Protein AF-A0A927XB91-F1 (afdb_monomer_lite)

Structure (mmCIF, N/CA/C/O backbone):
data_AF-A0A927XB91-F1
#
_entry.id   AF-A0A927XB91-F1
#
loop_
_atom_site.group_PDB
_atom_site.id
_atom_site.type_symbol
_atom_site.label_atom_id
_atom_site.label_alt_id
_atom_site.label_comp_id
_atom_site.label_asym_id
_atom_site.label_entity_id
_atom_site.label_seq_id
_atom_site.pdbx_PDB_ins_code
_atom_site.Cartn_x
_atom_site.Cartn_y
_atom_site.Cartn_z
_atom_site.occupancy
_atom_site.B_iso_or_equiv
_atom_site.auth_seq_id
_atom_site.auth_comp_id
_atom_site.auth_asym_id
_atom_site.auth_atom_id
_atom_site.pdbx_PDB_model_num
ATOM 1 N N . MET A 1 1 ? 68.570 11.025 -14.717 1.00 69.75 1 MET A N 1
ATOM 2 C CA . MET A 1 1 ? 69.466 10.702 -13.589 1.00 69.75 1 MET A CA 1
ATOM 3 C C . MET A 1 1 ? 68.787 9.621 -12.764 1.00 69.75 1 MET A C 1
ATOM 5 O O . MET A 1 1 ? 67.566 9.649 -12.659 1.00 69.75 1 MET A O 1
ATOM 9 N N . TYR A 1 2 ? 69.544 8.632 -12.300 1.00 76.00 2 TYR A N 1
ATOM 10 C CA . TYR A 1 2 ? 69.069 7.473 -11.544 1.00 76.00 2 TYR A CA 1
ATOM 11 C C . TYR A 1 2 ? 69.324 7.710 -10.062 1.00 76.00 2 TYR A C 1
ATOM 13 O O . TYR A 1 2 ? 70.432 8.108 -9.715 1.00 76.00 2 TYR A O 1
ATOM 21 N N . LYS A 1 3 ? 68.327 7.476 -9.206 1.00 81.38 3 LYS A N 1
ATOM 22 C CA . LYS A 1 3 ? 68.504 7.529 -7.751 1.00 81.38 3 LYS A CA 1
ATOM 23 C C . LYS A 1 3 ? 68.986 6.172 -7.264 1.00 81.38 3 LYS A C 1
ATOM 25 O O . LYS A 1 3 ? 68.441 5.146 -7.662 1.00 81.38 3 LYS A O 1
ATOM 30 N N . ILE A 1 4 ? 70.004 6.170 -6.424 1.00 81.88 4 ILE A N 1
ATOM 31 C CA . ILE A 1 4 ? 70.635 4.969 -5.889 1.00 81.88 4 ILE A CA 1
ATOM 32 C C . ILE A 1 4 ? 70.708 5.099 -4.377 1.00 81.88 4 ILE A C 1
ATOM 34 O O . ILE A 1 4 ? 70.992 6.180 -3.865 1.00 81.88 4 ILE A O 1
ATOM 38 N N . ILE A 1 5 ? 70.450 3.995 -3.683 1.00 84.56 5 ILE A N 1
ATOM 39 C CA . ILE A 1 5 ? 70.713 3.827 -2.257 1.00 84.56 5 ILE A CA 1
ATOM 40 C C . ILE A 1 5 ? 71.819 2.786 -2.114 1.00 84.56 5 ILE A C 1
ATOM 42 O O . ILE A 1 5 ? 71.773 1.729 -2.745 1.00 84.56 5 ILE A O 1
ATOM 46 N N . MET A 1 6 ? 72.827 3.092 -1.310 1.00 85.94 6 MET A N 1
ATOM 47 C CA . MET A 1 6 ? 73.982 2.228 -1.081 1.00 85.94 6 MET A CA 1
ATOM 48 C C . MET A 1 6 ? 74.400 2.294 0.378 1.00 85.94 6 MET A C 1
ATOM 50 O O . MET A 1 6 ? 74.218 3.329 1.016 1.00 85.94 6 MET A O 1
ATOM 54 N N . ASN A 1 7 ? 75.003 1.228 0.903 1.00 87.44 7 ASN A N 1
ATOM 55 C CA . ASN A 1 7 ? 75.610 1.294 2.226 1.00 87.44 7 ASN A CA 1
ATOM 56 C C . ASN A 1 7 ? 76.709 2.375 2.253 1.00 87.44 7 ASN A C 1
ATOM 58 O O . ASN A 1 7 ? 77.501 2.511 1.316 1.00 87.44 7 ASN A O 1
ATOM 62 N N . LYS A 1 8 ? 76.760 3.145 3.339 1.00 84.81 8 LYS A N 1
ATOM 63 C CA . LYS A 1 8 ? 77.685 4.263 3.534 1.00 84.81 8 LYS A CA 1
ATOM 64 C C . LYS A 1 8 ? 79.148 3.851 3.404 1.00 84.81 8 LYS A C 1
ATOM 66 O O . LYS A 1 8 ? 79.916 4.562 2.756 1.00 84.81 8 LYS A O 1
ATOM 71 N N . ALA A 1 9 ? 79.526 2.702 3.960 1.00 82.81 9 ALA A N 1
ATOM 72 C CA . ALA A 1 9 ? 80.896 2.203 3.889 1.00 82.81 9 ALA A CA 1
ATOM 73 C C . ALA A 1 9 ? 81.325 1.900 2.446 1.00 82.81 9 ALA A C 1
ATOM 75 O O . ALA A 1 9 ? 82.469 2.157 2.071 1.00 82.81 9 ALA A O 1
ATOM 76 N N . ASP A 1 10 ? 80.411 1.391 1.623 1.00 84.12 10 ASP A N 1
ATOM 77 C CA . ASP A 1 10 ? 80.703 1.050 0.232 1.00 84.12 10 ASP A CA 1
ATOM 78 C C . ASP A 1 10 ? 80.652 2.274 -0.682 1.00 84.12 10 ASP A C 1
ATOM 80 O O . ASP A 1 10 ? 81.516 2.422 -1.547 1.00 84.12 10 ASP A O 1
ATOM 84 N N . PHE A 1 11 ? 79.747 3.220 -0.416 1.00 84.69 11 PHE A N 1
ATOM 85 C CA . PHE A 1 11 ? 79.692 4.500 -1.121 1.00 84.69 11 PHE A CA 1
ATOM 86 C C . PHE A 1 11 ? 81.018 5.264 -1.019 1.00 84.69 11 PHE A C 1
ATOM 88 O O . PHE A 1 11 ? 81.574 5.690 -2.034 1.00 84.69 11 PHE A O 1
ATOM 95 N N . PHE A 1 12 ? 81.588 5.386 0.183 1.00 84.00 12 PHE A N 1
ATOM 96 C CA . PHE A 1 12 ? 82.847 6.113 0.371 1.00 84.00 12 PHE A CA 1
ATOM 97 C C . PHE A 1 12 ? 84.062 5.423 -0.266 1.00 84.00 12 PHE A C 1
ATOM 99 O O . PHE A 1 12 ? 85.023 6.108 -0.612 1.00 84.00 12 PHE A O 1
ATOM 106 N N . LYS A 1 13 ? 84.032 4.113 -0.532 1.00 83.19 13 LYS A N 1
ATOM 107 C CA . LYS A 1 13 ? 85.118 3.446 -1.280 1.00 83.19 13 LYS A CA 1
ATOM 108 C C . LYS A 1 13 ? 85.136 3.834 -2.758 1.00 83.19 13 LYS A C 1
ATOM 110 O O . LYS A 1 13 ? 86.190 3.797 -3.391 1.00 83.19 13 LYS A O 1
ATOM 115 N N . ILE A 1 14 ? 83.985 4.212 -3.313 1.00 82.94 14 ILE A N 1
ATOM 116 C CA . ILE A 1 14 ? 83.825 4.428 -4.755 1.00 82.94 14 ILE A CA 1
ATOM 117 C C . ILE A 1 14 ? 83.454 5.857 -5.147 1.00 82.94 14 ILE A C 1
ATOM 119 O O . ILE A 1 14 ? 83.513 6.161 -6.335 1.00 82.94 14 ILE A O 1
ATOM 123 N N . HIS A 1 15 ? 83.109 6.734 -4.199 1.00 79.56 15 HIS A N 1
ATOM 124 C CA . HIS A 1 15 ? 82.609 8.089 -4.475 1.00 79.56 15 HIS A CA 1
ATOM 125 C C . HIS A 1 15 ? 83.517 8.913 -5.405 1.00 79.56 15 HIS A C 1
ATOM 127 O O . HIS A 1 15 ? 83.021 9.634 -6.260 1.00 79.56 15 HIS A O 1
ATOM 133 N N . ASN A 1 16 ? 84.840 8.736 -5.326 1.00 79.25 16 ASN A N 1
ATOM 134 C CA . ASN A 1 16 ? 85.806 9.422 -6.195 1.00 79.25 16 ASN A CA 1
ATOM 135 C C . ASN A 1 16 ? 85.851 8.890 -7.639 1.00 79.25 16 ASN A C 1
ATOM 137 O O . ASN A 1 16 ? 86.500 9.483 -8.496 1.00 79.25 16 ASN A O 1
ATOM 141 N N . ARG A 1 17 ? 85.203 7.753 -7.918 1.00 79.25 17 ARG A N 1
ATOM 142 C CA . ARG A 1 17 ? 85.192 7.083 -9.230 1.00 79.25 17 ARG A CA 1
ATOM 143 C C . ARG A 1 17 ? 83.877 7.263 -9.988 1.00 79.25 17 ARG A C 1
ATOM 145 O O . ARG A 1 17 ? 83.785 6.842 -11.139 1.00 79.25 17 ARG A O 1
ATOM 152 N N . ILE A 1 18 ? 82.862 7.857 -9.362 1.00 82.31 18 ILE A N 1
ATOM 153 C CA . ILE A 1 18 ? 81.536 8.051 -9.953 1.00 82.31 18 ILE A CA 1
ATOM 154 C C . ILE A 1 18 ? 81.067 9.495 -9.763 1.00 82.31 18 ILE A C 1
ATOM 156 O O . ILE A 1 18 ? 81.206 10.074 -8.695 1.00 82.31 18 ILE A O 1
ATOM 160 N N . ALA A 1 19 ? 80.484 10.088 -10.806 1.00 80.19 19 ALA A N 1
ATOM 161 C CA . ALA A 1 19 ? 79.911 11.427 -10.712 1.00 80.19 19 ALA A CA 1
ATOM 162 C C . ALA A 1 19 ? 78.522 11.364 -10.053 1.00 80.19 19 ALA A C 1
ATOM 164 O O . ALA A 1 19 ? 77.575 10.830 -10.640 1.00 80.19 19 ALA A O 1
ATOM 165 N N . THR A 1 20 ? 78.401 11.922 -8.847 1.00 82.69 20 THR A N 1
ATOM 166 C CA . THR A 1 20 ? 77.181 11.879 -8.021 1.00 82.69 20 THR A CA 1
ATOM 167 C C . THR A 1 20 ? 76.601 13.273 -7.775 1.00 82.69 20 THR A C 1
ATOM 169 O O . THR A 1 20 ? 77.345 14.239 -7.618 1.00 82.69 20 THR A O 1
ATOM 172 N N . LYS A 1 21 ? 75.272 13.387 -7.702 1.00 78.62 21 LYS A N 1
ATOM 173 C CA . LYS A 1 21 ? 74.525 14.612 -7.356 1.00 78.62 21 LYS A CA 1
ATOM 174 C C . LYS A 1 21 ? 73.497 14.324 -6.258 1.00 78.62 21 LYS A C 1
ATOM 176 O O . LYS A 1 21 ? 73.102 13.176 -6.098 1.00 78.62 21 LYS A O 1
ATOM 181 N N . ASN A 1 22 ? 73.045 15.358 -5.542 1.00 76.81 22 ASN A N 1
ATOM 182 C CA . ASN A 1 22 ? 71.986 15.278 -4.520 1.00 76.81 22 ASN A CA 1
ATOM 183 C C . ASN A 1 22 ? 72.212 14.142 -3.500 1.00 76.81 22 ASN A C 1
ATOM 185 O O . ASN A 1 22 ? 71.419 13.204 -3.434 1.00 76.81 22 ASN A O 1
ATOM 189 N N . ILE A 1 23 ? 73.335 14.197 -2.773 1.00 82.62 23 ILE A N 1
ATOM 190 C CA . ILE A 1 23 ? 73.727 13.164 -1.803 1.00 82.62 23 ILE A CA 1
ATOM 191 C C . ILE A 1 23 ? 73.065 13.438 -0.448 1.00 82.62 23 ILE A C 1
ATOM 193 O O . ILE A 1 23 ? 73.253 14.506 0.128 1.00 82.62 23 ILE A O 1
ATOM 197 N N . GLU A 1 24 ? 72.365 12.444 0.086 1.00 81.75 24 GLU A N 1
ATOM 198 C CA . GLU A 1 24 ? 71.754 12.443 1.415 1.00 81.75 24 GLU A CA 1
ATOM 199 C C . GLU A 1 24 ? 72.255 11.225 2.206 1.00 81.75 24 GLU A C 1
ATOM 201 O O . GLU A 1 24 ? 72.117 10.085 1.76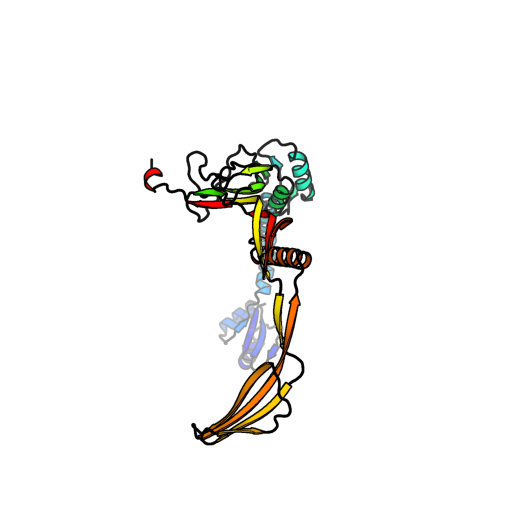1 1.00 81.75 24 GLU A O 1
ATOM 206 N N . ILE A 1 25 ? 72.846 11.447 3.385 1.00 83.38 25 ILE A N 1
ATOM 207 C CA . ILE A 1 25 ? 73.378 10.379 4.248 1.00 83.38 25 ILE A CA 1
ATOM 208 C C . ILE A 1 25 ? 72.401 10.155 5.403 1.00 83.38 25 ILE A C 1
ATOM 210 O O . ILE A 1 25 ? 72.186 11.056 6.212 1.00 83.38 25 ILE A O 1
ATOM 214 N N . ILE A 1 26 ? 71.832 8.953 5.504 1.00 79.00 26 ILE A N 1
ATOM 215 C CA . ILE A 1 26 ? 70.875 8.583 6.551 1.00 79.00 26 ILE A CA 1
ATOM 216 C C . ILE A 1 26 ? 71.398 7.335 7.263 1.00 79.00 26 ILE A C 1
ATOM 218 O O . ILE A 1 26 ? 71.323 6.227 6.738 1.00 79.00 26 ILE A O 1
ATOM 222 N N . LYS A 1 27 ? 71.903 7.516 8.489 1.00 81.69 27 LYS A N 1
ATOM 223 C CA . LYS A 1 27 ? 72.501 6.451 9.315 1.00 81.69 27 LYS A CA 1
ATOM 224 C C . LYS A 1 27 ? 73.599 5.684 8.550 1.00 81.69 27 LY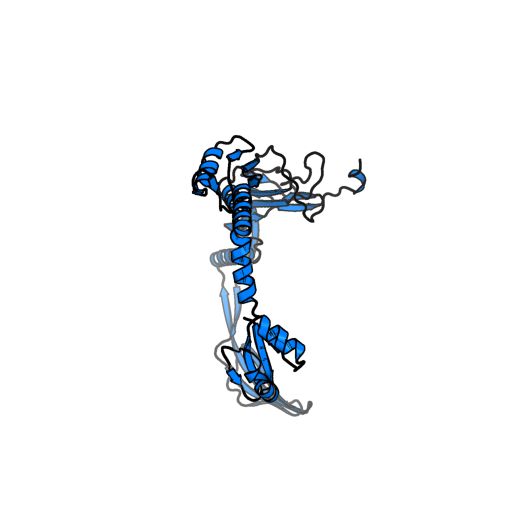S A C 1
ATOM 226 O O . LYS A 1 27 ? 74.656 6.261 8.288 1.00 81.69 27 LYS A O 1
ATOM 231 N N . GLU A 1 28 ? 73.335 4.426 8.194 1.00 80.81 28 GLU A N 1
ATOM 232 C CA . GLU A 1 28 ? 74.257 3.499 7.518 1.00 80.81 28 GLU A CA 1
ATOM 233 C C . GLU A 1 28 ? 74.058 3.433 5.991 1.00 80.81 28 GLU A C 1
ATOM 235 O O . GLU A 1 28 ? 74.756 2.690 5.303 1.00 80.81 28 GLU A O 1
ATOM 240 N N . GLU A 1 29 ? 73.148 4.232 5.427 1.00 85.19 29 GLU A N 1
ATOM 241 C CA . GLU A 1 29 ? 72.867 4.272 3.988 1.00 85.19 29 GLU A CA 1
ATOM 242 C C . GLU A 1 29 ? 73.060 5.676 3.399 1.00 85.19 29 GLU A C 1
ATOM 244 O O . GLU A 1 29 ? 72.880 6.698 4.066 1.00 85.19 29 GLU A O 1
ATOM 249 N N . VAL A 1 30 ? 73.421 5.732 2.119 1.00 85.44 30 VAL A N 1
ATOM 250 C CA . VAL A 1 30 ? 73.612 6.960 1.344 1.00 85.44 30 VAL A CA 1
ATOM 251 C C . VAL A 1 30 ? 72.728 6.913 0.111 1.00 85.44 30 VAL A C 1
ATOM 253 O O . VAL A 1 30 ? 72.807 5.971 -0.681 1.00 85.44 30 VAL A O 1
ATOM 256 N N . LYS A 1 31 ? 71.894 7.941 -0.057 1.00 85.00 31 LYS A N 1
ATOM 257 C CA . LYS A 1 31 ? 71.039 8.136 -1.228 1.00 85.00 31 LYS A CA 1
ATOM 258 C C . LYS A 1 31 ? 71.651 9.200 -2.123 1.00 85.00 31 LYS A C 1
ATOM 260 O O . LYS A 1 31 ? 72.004 10.269 -1.642 1.00 85.00 31 LYS A O 1
ATOM 265 N N . PHE A 1 32 ? 71.786 8.930 -3.412 1.00 83.31 32 PHE A N 1
ATOM 266 C CA . PHE A 1 32 ? 72.394 9.875 -4.348 1.00 83.31 32 PHE A CA 1
ATOM 267 C C . PHE A 1 32 ? 71.924 9.633 -5.780 1.00 83.31 32 PHE A C 1
ATOM 269 O O . PHE A 1 32 ? 71.425 8.563 -6.127 1.00 83.31 32 PHE A O 1
ATOM 276 N N . GLU A 1 33 ? 72.071 10.643 -6.629 1.00 83.44 33 GLU A N 1
ATOM 277 C CA . GLU A 1 33 ? 71.726 10.586 -8.045 1.00 83.44 33 GLU A CA 1
ATOM 278 C C . GLU A 1 33 ? 72.965 10.431 -8.927 1.00 83.44 33 GLU A C 1
ATOM 280 O O . GLU A 1 33 ? 73.944 11.158 -8.775 1.00 83.44 33 GLU A O 1
ATOM 285 N N . VAL A 1 34 ? 72.900 9.531 -9.909 1.00 80.25 34 VAL A N 1
ATOM 286 C CA . VAL A 1 34 ? 73.950 9.338 -10.921 1.00 80.25 34 VAL A CA 1
ATOM 287 C C . VAL A 1 34 ? 73.410 9.470 -12.342 1.00 80.25 34 VAL A C 1
ATOM 289 O O . VAL A 1 34 ? 72.219 9.290 -12.617 1.00 80.25 34 VAL A O 1
ATOM 292 N N . ASN A 1 35 ? 74.289 9.795 -13.287 1.00 78.56 35 ASN A N 1
ATOM 293 C CA . ASN A 1 35 ? 73.970 9.722 -14.711 1.00 78.56 35 ASN A CA 1
ATOM 294 C C . ASN A 1 35 ? 74.089 8.272 -15.234 1.00 78.56 35 ASN A C 1
ATOM 296 O O . ASN A 1 35 ? 74.444 7.350 -14.502 1.00 78.56 35 ASN A O 1
ATOM 300 N N . HIS A 1 36 ? 73.737 8.060 -16.503 1.00 77.19 36 HIS A N 1
ATOM 301 C CA . HIS A 1 36 ? 73.732 6.727 -17.110 1.00 77.19 36 HIS A CA 1
ATOM 302 C C . HIS A 1 36 ? 75.137 6.098 -17.183 1.00 77.19 36 HIS A C 1
ATOM 304 O O . HIS A 1 36 ? 75.289 4.908 -16.912 1.00 77.19 36 HIS A O 1
ATOM 310 N N . ASP A 1 37 ? 76.169 6.894 -17.472 1.00 79.12 37 ASP A N 1
ATOM 311 C CA . ASP A 1 37 ? 77.544 6.394 -17.601 1.00 79.12 37 ASP A CA 1
ATOM 312 C C . ASP A 1 37 ? 78.149 6.009 -16.247 1.00 79.12 37 ASP A C 1
ATOM 314 O O . ASP A 1 37 ? 78.739 4.937 -16.115 1.00 79.12 37 ASP A O 1
ATOM 318 N N . ALA A 1 38 ? 77.923 6.815 -15.203 1.00 78.94 38 ALA A N 1
ATOM 319 C CA . ALA A 1 38 ? 78.349 6.489 -13.844 1.00 78.94 38 ALA A CA 1
ATOM 320 C C . ALA A 1 38 ? 77.609 5.262 -13.282 1.00 78.94 38 ALA A C 1
ATOM 322 O O . ALA A 1 38 ? 78.215 4.478 -12.554 1.00 78.94 38 ALA A O 1
ATOM 323 N N . LEU A 1 39 ? 76.344 5.034 -13.664 1.00 78.88 39 LEU A N 1
ATOM 324 C CA . LEU A 1 39 ? 75.622 3.798 -13.334 1.00 78.88 39 LEU A CA 1
ATOM 325 C C . LEU A 1 39 ? 76.261 2.566 -14.004 1.00 78.88 39 LEU A C 1
ATOM 327 O O . LEU A 1 39 ? 76.368 1.514 -13.373 1.00 78.88 39 LEU A O 1
ATOM 331 N N . ARG A 1 40 ? 76.725 2.685 -15.257 1.00 78.00 40 ARG A N 1
ATOM 332 C CA . ARG A 1 40 ? 77.440 1.596 -15.947 1.00 78.00 40 ARG A CA 1
ATOM 333 C C . ARG A 1 40 ? 78.756 1.267 -15.246 1.00 78.00 40 ARG A C 1
ATOM 335 O O . ARG A 1 40 ? 79.039 0.097 -15.003 1.00 78.00 40 ARG A O 1
ATOM 342 N N . THR A 1 41 ? 79.521 2.290 -14.870 1.00 80.44 41 THR A N 1
ATOM 343 C CA . THR A 1 41 ? 80.749 2.129 -14.080 1.00 80.44 41 THR A CA 1
ATOM 344 C C . THR A 1 41 ? 80.456 1.459 -12.741 1.00 80.44 41 THR A C 1
ATOM 346 O O . THR A 1 41 ? 81.125 0.495 -12.386 1.00 80.44 41 THR A O 1
ATOM 349 N N . LEU A 1 42 ? 79.407 1.888 -12.036 1.00 81.31 42 LEU A N 1
ATOM 350 C CA . LEU A 1 42 ? 79.008 1.290 -10.765 1.00 81.31 42 LEU A CA 1
ATOM 351 C C . LEU A 1 42 ? 78.640 -0.198 -10.902 1.00 81.31 42 LEU A C 1
ATOM 353 O O . LEU A 1 42 ? 79.072 -1.015 -10.091 1.00 81.31 42 LEU A O 1
ATOM 357 N N . LYS A 1 43 ? 77.899 -0.563 -11.957 1.00 80.00 43 LYS A N 1
ATOM 358 C CA . LYS A 1 43 ? 77.536 -1.957 -12.255 1.00 80.00 43 LYS A CA 1
ATOM 359 C C . LYS A 1 43 ? 78.762 -2.832 -12.543 1.00 80.00 43 LYS A C 1
ATOM 361 O O . LYS A 1 43 ? 78.780 -3.984 -12.129 1.00 80.00 43 LYS A O 1
ATOM 366 N N . ASN A 1 44 ? 79.781 -2.282 -13.204 1.00 82.25 44 ASN A N 1
ATOM 367 C CA . ASN A 1 44 ? 81.018 -3.005 -13.517 1.00 82.25 44 ASN A CA 1
ATOM 368 C C . ASN A 1 44 ? 81.909 -3.236 -12.288 1.00 82.25 44 ASN A C 1
ATOM 370 O O . ASN A 1 44 ? 82.641 -4.217 -12.252 1.00 82.25 44 ASN A O 1
ATOM 374 N N . ILE A 1 45 ? 81.870 -2.336 -11.300 1.00 81.25 45 ILE A N 1
ATOM 375 C CA . ILE A 1 45 ? 82.685 -2.455 -10.081 1.00 81.25 45 ILE A CA 1
ATOM 376 C C . ILE A 1 45 ? 82.081 -3.490 -9.106 1.00 81.25 45 ILE A C 1
ATOM 378 O O . ILE A 1 45 ? 82.808 -4.072 -8.309 1.00 81.25 45 ILE A O 1
ATOM 382 N N . GLY A 1 46 ? 80.775 -3.770 -9.196 1.00 77.19 46 GLY A N 1
ATOM 383 C CA . GLY A 1 46 ? 80.153 -4.920 -8.526 1.00 77.19 46 GLY A CA 1
ATOM 384 C C . GLY A 1 46 ? 79.780 -4.722 -7.051 1.00 77.19 46 GLY A C 1
ATOM 385 O O . GLY A 1 46 ? 79.517 -5.702 -6.362 1.00 77.19 46 GLY A O 1
ATOM 386 N N . TYR A 1 47 ? 79.728 -3.481 -6.554 1.00 81.31 47 TYR A N 1
ATOM 387 C CA . TYR A 1 47 ? 79.229 -3.202 -5.199 1.00 81.31 47 TYR A CA 1
ATOM 388 C C . TYR A 1 47 ? 77.701 -3.348 -5.113 1.00 81.31 47 TYR A C 1
ATOM 390 O O . TYR A 1 47 ? 77.007 -3.004 -6.075 1.00 81.31 47 TYR A O 1
ATOM 398 N N . PRO A 1 48 ? 77.153 -3.806 -3.972 1.00 80.75 48 PRO A N 1
ATOM 399 C CA . PRO A 1 48 ? 75.713 -3.918 -3.787 1.00 80.75 48 PRO A CA 1
ATOM 400 C C . PRO A 1 48 ? 75.077 -2.526 -3.690 1.00 80.75 48 PRO A C 1
ATOM 402 O O . PRO A 1 48 ? 75.455 -1.703 -2.858 1.00 80.75 48 PRO A O 1
ATOM 405 N N . TYR A 1 49 ? 74.090 -2.258 -4.542 1.00 82.94 49 TYR A N 1
ATOM 406 C CA . TYR A 1 49 ? 73.298 -1.033 -4.495 1.00 82.94 49 TYR A CA 1
ATOM 407 C C . TYR A 1 49 ? 71.841 -1.306 -4.857 1.00 82.94 49 TYR A C 1
ATOM 409 O O . TYR A 1 49 ? 71.535 -2.229 -5.614 1.00 82.94 49 TYR A O 1
ATOM 417 N N . VAL A 1 50 ? 70.942 -0.466 -4.348 1.00 80.19 50 VAL A N 1
ATOM 418 C CA . VAL A 1 50 ? 69.513 -0.496 -4.665 1.00 80.19 50 VAL A CA 1
ATOM 419 C C . VAL A 1 50 ? 69.196 0.676 -5.582 1.00 80.19 50 VAL A C 1
ATOM 421 O O . VAL A 1 50 ? 69.385 1.840 -5.224 1.00 80.19 50 VAL A O 1
ATOM 424 N N . LEU A 1 51 ? 68.718 0.377 -6.788 1.00 76.81 51 LEU A N 1
ATOM 425 C CA . LEU A 1 51 ? 68.282 1.399 -7.731 1.00 76.81 51 LEU A CA 1
ATOM 426 C C . LEU A 1 51 ? 66.843 1.804 -7.407 1.00 76.81 51 LEU A C 1
ATOM 428 O O . LEU A 1 51 ? 65.919 0.999 -7.494 1.00 76.81 51 LEU A O 1
ATOM 432 N N . VAL A 1 52 ? 66.651 3.073 -7.061 1.00 70.50 52 VAL A N 1
ATOM 433 C CA . VAL A 1 52 ? 65.333 3.671 -6.844 1.00 70.50 52 VAL A CA 1
ATOM 434 C C . VAL A 1 52 ? 64.890 4.275 -8.170 1.00 70.50 52 VAL A C 1
ATOM 436 O O . VAL A 1 52 ? 65.256 5.396 -8.536 1.00 70.50 52 VAL A O 1
ATOM 439 N N . ASP A 1 53 ? 64.158 3.484 -8.948 1.00 61.31 53 ASP A N 1
ATOM 440 C CA . ASP A 1 53 ? 63.779 3.849 -10.308 1.00 61.31 53 ASP A CA 1
ATOM 441 C C . ASP A 1 53 ? 62.780 5.022 -10.271 1.00 61.31 53 ASP A C 1
ATOM 443 O O . ASP A 1 53 ? 61.700 4.939 -9.685 1.00 61.31 53 ASP A O 1
ATOM 447 N N . SER A 1 54 ? 63.140 6.168 -10.857 1.00 59.47 54 SER A N 1
ATOM 448 C CA . SER A 1 54 ? 62.301 7.371 -10.789 1.00 59.47 54 SER A CA 1
ATOM 449 C C . SER A 1 54 ? 61.308 7.406 -11.955 1.00 59.47 54 SER A C 1
ATOM 451 O O . SER A 1 54 ? 61.504 8.072 -12.973 1.00 59.47 54 SER A O 1
ATOM 453 N N . PHE A 1 55 ? 60.190 6.698 -11.787 1.00 57.38 55 PHE A N 1
ATOM 454 C CA . PHE A 1 55 ? 59.050 6.649 -12.720 1.00 57.38 55 PHE A CA 1
ATOM 455 C C . PHE A 1 55 ? 58.632 8.035 -13.270 1.00 57.38 55 PHE A C 1
ATOM 457 O O . PHE A 1 55 ? 58.266 8.181 -14.439 1.00 57.38 55 PHE A O 1
ATOM 464 N N . LYS A 1 56 ? 58.777 9.096 -12.461 1.00 57.22 56 LYS A N 1
ATOM 465 C CA . LYS A 1 56 ? 58.494 10.499 -12.831 1.00 57.22 56 LYS A CA 1
ATOM 466 C C . LYS A 1 56 ? 59.358 11.049 -13.982 1.00 57.22 56 LYS A C 1
ATOM 468 O O . LYS A 1 56 ? 58.909 11.937 -14.702 1.00 57.22 56 LYS A O 1
ATOM 473 N N . ILE A 1 57 ? 60.586 10.561 -14.173 1.00 61.22 57 ILE A N 1
ATOM 474 C CA . ILE A 1 57 ? 61.475 11.030 -15.255 1.00 61.22 57 ILE A CA 1
ATOM 475 C C . ILE A 1 57 ? 61.163 10.291 -16.561 1.00 61.22 57 ILE A C 1
ATOM 477 O O . ILE A 1 57 ? 61.057 10.922 -17.615 1.00 61.22 57 ILE A O 1
ATOM 481 N N . LYS A 1 58 ? 60.952 8.969 -16.486 1.00 62.69 58 LYS A N 1
ATOM 482 C CA . LYS A 1 58 ? 60.565 8.135 -17.637 1.00 62.69 58 LYS A CA 1
ATOM 483 C C . LYS A 1 58 ? 59.217 8.580 -18.223 1.00 62.69 58 LYS A C 1
ATOM 485 O O . LYS A 1 58 ? 59.113 8.737 -19.435 1.00 62.69 58 LYS A O 1
ATOM 490 N N . SER A 1 59 ? 58.230 8.892 -17.378 1.00 61.94 59 SER A N 1
ATOM 491 C CA . SER A 1 59 ? 56.914 9.399 -17.808 1.00 61.94 59 SER A CA 1
ATOM 492 C C . SER A 1 59 ? 56.980 10.761 -18.511 1.00 61.94 59 SER A C 1
ATOM 494 O O . SER A 1 59 ? 56.357 10.924 -19.555 1.00 61.94 59 SER A O 1
ATOM 496 N N . LYS A 1 60 ? 57.779 11.727 -18.030 1.00 66.75 60 LYS A N 1
ATOM 497 C CA . LYS A 1 60 ? 57.945 13.031 -18.711 1.00 66.75 60 LYS A CA 1
ATOM 498 C C . LYS A 1 60 ? 58.575 12.910 -20.103 1.00 66.75 60 LYS A C 1
ATOM 500 O O . LYS A 1 60 ? 58.168 13.623 -21.019 1.00 66.75 60 LYS A O 1
ATOM 505 N N . LEU A 1 61 ?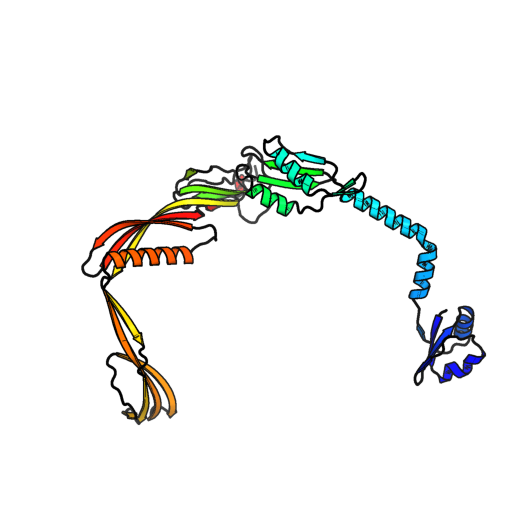 59.561 12.026 -20.271 1.00 65.44 61 LEU A N 1
ATOM 506 C CA . LEU A 1 61 ? 60.188 11.767 -21.574 1.00 65.44 61 LEU A CA 1
ATOM 507 C C . LEU A 1 61 ? 59.240 11.023 -22.521 1.00 65.44 61 LEU A C 1
ATOM 509 O O . LEU A 1 61 ? 59.162 11.364 -23.699 1.00 65.44 61 LEU A O 1
ATOM 513 N N . PHE A 1 62 ? 58.482 10.061 -21.995 1.00 72.12 62 PHE A N 1
ATOM 514 C CA . PHE A 1 62 ? 57.445 9.347 -22.736 1.00 72.12 62 PHE A CA 1
ATOM 515 C C . PHE A 1 62 ? 56.350 10.305 -23.233 1.00 72.12 62 PHE A C 1
ATOM 517 O O . PHE A 1 62 ? 56.067 10.340 -24.427 1.00 72.12 62 PHE A O 1
ATOM 524 N N . LEU A 1 63 ? 55.814 11.162 -22.356 1.00 73.31 63 LEU A N 1
ATOM 525 C CA . LEU A 1 63 ? 54.803 12.168 -22.703 1.00 73.31 63 LEU A CA 1
ATOM 526 C C . LEU A 1 63 ? 55.293 13.126 -23.796 1.00 73.31 63 LEU A C 1
ATOM 528 O O . LEU A 1 63 ? 54.567 13.366 -24.752 1.00 73.31 63 LEU A O 1
ATOM 532 N N . LYS A 1 64 ? 56.536 13.625 -23.719 1.00 78.12 64 LYS A N 1
ATOM 533 C CA . LYS A 1 64 ? 57.108 14.490 -24.769 1.00 78.12 64 LYS A CA 1
ATOM 534 C C . LYS A 1 64 ? 57.328 13.776 -26.101 1.00 78.12 64 LYS A C 1
ATOM 536 O O . LYS A 1 64 ? 57.240 14.419 -27.139 1.00 78.12 64 LYS A O 1
ATOM 541 N N . LYS A 1 65 ? 57.635 12.477 -26.090 1.00 82.75 65 LYS A N 1
ATOM 542 C CA . LYS A 1 65 ? 57.850 11.698 -27.317 1.00 82.75 65 LYS A CA 1
ATOM 543 C C . LYS A 1 65 ? 56.533 11.357 -28.018 1.00 82.75 65 LYS A C 1
ATOM 545 O O . LYS A 1 65 ? 56.482 11.366 -29.242 1.00 82.75 65 LYS A O 1
ATOM 550 N N . TYR A 1 66 ? 55.480 11.079 -27.253 1.00 85.06 66 TYR A N 1
ATOM 551 C CA . TYR A 1 66 ? 54.204 10.588 -27.776 1.00 85.06 66 TYR A CA 1
ATOM 552 C C . TYR A 1 66 ? 53.059 11.608 -27.675 1.00 85.06 66 TYR A C 1
ATOM 554 O O . TYR A 1 66 ? 51.907 11.229 -27.851 1.00 85.06 66 TYR A O 1
ATOM 562 N N . TYR A 1 67 ? 53.332 12.896 -27.424 1.00 84.00 67 TYR A N 1
ATOM 563 C CA . TYR A 1 67 ? 52.277 13.903 -27.229 1.00 84.00 67 TYR A CA 1
ATOM 564 C C . TYR A 1 67 ? 51.325 14.024 -28.431 1.00 84.00 67 TYR A C 1
ATOM 566 O O . TYR A 1 67 ? 50.122 14.117 -28.224 1.00 84.00 67 TYR A O 1
ATOM 574 N N . MET A 1 68 ? 51.825 13.946 -29.673 1.00 86.75 68 MET A N 1
ATOM 575 C CA . MET A 1 68 ? 50.960 13.933 -30.864 1.00 86.75 68 MET A CA 1
ATOM 576 C C . MET A 1 68 ? 50.055 12.699 -30.911 1.00 86.75 68 MET A C 1
ATOM 578 O O . MET A 1 68 ? 48.885 12.808 -31.260 1.00 86.75 68 MET A O 1
ATOM 582 N N . VAL A 1 69 ? 50.575 11.533 -30.518 1.00 89.75 69 VAL A N 1
ATOM 583 C CA . VAL A 1 69 ? 49.795 10.289 -30.451 1.00 89.75 69 VAL A CA 1
ATOM 584 C C . VAL A 1 69 ? 48.728 10.392 -29.358 1.00 89.75 69 VAL A C 1
ATOM 586 O O . VAL A 1 69 ? 47.583 10.018 -29.582 1.00 89.75 69 VAL A O 1
ATOM 589 N N . LEU A 1 70 ? 49.069 10.961 -28.199 1.00 87.44 70 LEU A N 1
ATOM 590 C CA . LEU A 1 70 ? 48.125 11.200 -27.104 1.00 87.44 70 LEU A CA 1
ATOM 591 C C . LEU A 1 70 ? 47.028 12.196 -27.490 1.00 87.44 70 LEU A C 1
ATOM 593 O O . LEU A 1 70 ? 45.866 11.948 -27.189 1.00 87.44 70 LEU A O 1
ATOM 597 N N . ILE A 1 71 ? 47.369 13.279 -28.192 1.00 90.31 71 ILE A N 1
ATOM 598 C CA . ILE A 1 71 ? 46.385 14.218 -28.751 1.00 90.31 71 ILE A CA 1
ATOM 599 C C . ILE A 1 71 ? 45.476 13.502 -29.751 1.00 90.31 71 ILE A C 1
ATOM 601 O O . ILE A 1 71 ? 44.267 13.699 -29.709 1.00 90.31 71 ILE A O 1
ATOM 605 N N . GLY A 1 72 ? 46.032 12.632 -30.598 1.00 93.31 72 GLY A N 1
ATOM 606 C CA . GLY A 1 72 ? 45.253 11.794 -31.510 1.00 93.31 72 GLY A CA 1
ATOM 607 C C . GLY A 1 72 ? 44.259 10.893 -30.775 1.00 93.31 72 GLY A C 1
ATOM 608 O O . GLY A 1 72 ? 43.096 10.835 -31.160 1.00 93.31 72 GLY A O 1
ATOM 609 N N . PHE A 1 73 ? 44.677 10.256 -29.677 1.00 92.50 73 PHE A N 1
ATOM 610 C CA . PHE A 1 73 ? 43.776 9.470 -28.832 1.00 92.50 73 PHE A CA 1
ATOM 611 C C . PHE A 1 73 ? 42.692 10.329 -28.183 1.00 92.50 73 PHE A C 1
ATOM 613 O O . PHE A 1 73 ? 41.525 9.963 -28.245 1.00 92.50 73 PHE A O 1
ATOM 620 N N . VAL A 1 74 ? 43.044 11.478 -27.603 1.00 91.69 74 VAL A N 1
ATOM 621 C CA . VAL A 1 74 ? 42.060 12.399 -27.010 1.00 91.69 74 VAL A CA 1
ATOM 622 C C . VAL A 1 74 ? 41.054 12.861 -28.063 1.00 91.69 74 VAL A C 1
ATOM 624 O O . VAL A 1 74 ? 39.858 12.835 -27.809 1.00 91.69 74 VAL A O 1
ATOM 627 N N . PHE A 1 75 ? 41.511 13.218 -29.262 1.00 92.00 75 PHE A N 1
ATOM 628 C CA . PHE A 1 75 ? 40.639 13.607 -30.366 1.00 92.00 75 PHE A CA 1
ATOM 629 C C . PHE A 1 75 ? 39.717 12.463 -30.807 1.00 92.00 75 PHE A C 1
ATOM 631 O O . PHE A 1 75 ? 38.520 12.676 -30.982 1.00 92.00 75 PHE A O 1
ATOM 638 N N . LEU A 1 76 ? 40.246 11.243 -30.920 1.00 93.88 76 LEU A N 1
ATOM 639 C CA . LEU A 1 76 ? 39.464 10.051 -31.242 1.00 93.88 76 LEU A CA 1
ATOM 640 C C . LEU A 1 76 ? 38.384 9.782 -30.185 1.00 93.88 76 LEU A C 1
ATOM 642 O O . LEU A 1 76 ? 37.225 9.578 -30.537 1.00 93.88 76 LEU A O 1
ATOM 646 N N . PHE A 1 77 ? 38.736 9.826 -28.898 1.00 89.00 77 PHE A N 1
ATOM 647 C CA . PHE A 1 77 ? 37.772 9.641 -27.812 1.00 89.00 77 PHE A CA 1
ATOM 648 C C . PHE A 1 77 ? 36.728 10.756 -27.777 1.00 89.00 77 PHE A C 1
ATOM 650 O O . PHE A 1 77 ? 35.554 10.463 -27.574 1.00 89.00 77 PHE A O 1
ATOM 657 N N . SER A 1 78 ? 37.111 12.004 -28.047 1.00 85.75 78 SER A N 1
ATOM 658 C CA . SER A 1 78 ? 36.164 13.115 -28.178 1.00 85.75 78 SER A CA 1
ATOM 659 C C . SER A 1 78 ? 35.200 12.912 -29.346 1.00 85.75 78 SER A C 1
ATOM 661 O O . SER A 1 78 ? 34.009 13.164 -29.193 1.00 85.75 78 SER A O 1
ATOM 663 N N . LEU A 1 79 ? 35.667 12.411 -30.494 1.00 87.38 79 LEU A N 1
ATOM 664 C CA . LEU A 1 79 ? 34.792 12.078 -31.622 1.00 87.38 79 LEU A CA 1
ATOM 665 C C . LEU A 1 79 ? 33.811 10.960 -31.268 1.00 87.38 79 LEU A C 1
ATOM 667 O O . LEU A 1 79 ? 32.629 11.078 -31.573 1.00 87.38 79 LEU A O 1
ATOM 671 N N . ILE A 1 80 ? 34.282 9.906 -30.598 1.00 87.00 80 ILE A N 1
ATOM 672 C CA . ILE A 1 80 ? 33.430 8.808 -30.123 1.00 87.00 80 ILE A CA 1
ATOM 673 C C . ILE A 1 80 ? 32.411 9.329 -29.105 1.00 87.00 80 ILE A C 1
ATOM 675 O O . ILE A 1 80 ? 31.243 8.959 -29.167 1.00 87.00 80 ILE A O 1
ATOM 679 N N . TYR A 1 81 ? 32.824 10.207 -28.193 1.00 83.62 81 TYR A N 1
ATOM 680 C CA . TYR A 1 81 ? 31.944 10.814 -27.199 1.00 83.62 81 TYR A CA 1
ATOM 681 C C . TYR A 1 81 ? 30.852 11.658 -27.864 1.00 83.62 81 TYR A C 1
ATOM 683 O O . TYR A 1 81 ? 29.668 11.424 -27.641 1.00 83.62 81 TYR A O 1
ATOM 691 N N . ILE A 1 82 ? 31.228 12.573 -28.762 1.00 83.12 82 ILE A N 1
ATOM 692 C CA . ILE A 1 82 ? 30.269 13.389 -29.518 1.00 83.12 82 ILE A CA 1
ATOM 693 C C . ILE A 1 82 ? 29.332 12.491 -30.331 1.00 83.12 82 ILE A C 1
ATOM 695 O O . ILE A 1 82 ? 28.138 12.756 -30.399 1.00 83.12 82 ILE A O 1
ATOM 699 N N . ASN A 1 83 ? 29.842 11.410 -30.922 1.00 80.56 83 ASN A N 1
ATOM 700 C CA . ASN A 1 83 ? 29.019 10.495 -31.703 1.00 80.56 83 ASN A CA 1
ATOM 701 C C . ASN A 1 83 ? 28.056 9.659 -30.850 1.00 80.56 83 ASN A C 1
ATOM 703 O O . ASN A 1 83 ? 27.050 9.240 -31.393 1.00 80.56 83 ASN A O 1
ATOM 707 N N . ASN A 1 84 ? 28.329 9.416 -29.566 1.00 79.25 84 ASN A N 1
ATOM 708 C CA . ASN A 1 84 ? 27.440 8.634 -28.698 1.00 79.25 84 ASN A CA 1
ATOM 709 C C . ASN A 1 84 ? 26.395 9.480 -27.959 1.00 79.25 84 ASN A C 1
ATOM 711 O O . ASN A 1 84 ? 25.310 8.988 -27.673 1.00 79.25 84 ASN A O 1
ATOM 715 N N . TYR A 1 85 ? 26.730 10.724 -27.607 1.00 78.06 85 TYR A N 1
ATOM 716 C CA . TYR A 1 85 ? 25.884 11.567 -26.748 1.00 78.06 85 TYR A CA 1
ATOM 717 C C . TYR A 1 85 ? 25.132 12.668 -27.500 1.00 78.06 85 TYR A C 1
ATOM 719 O O . TYR A 1 85 ? 24.336 13.396 -26.905 1.00 78.06 85 TYR A O 1
ATOM 727 N N . ARG A 1 86 ? 25.380 12.821 -28.803 1.00 84.69 86 ARG A N 1
ATOM 728 C CA . ARG A 1 86 ? 24.655 13.784 -29.630 1.00 84.69 86 ARG A CA 1
ATOM 729 C C . ARG A 1 86 ? 23.198 13.360 -29.774 1.00 84.69 86 ARG A C 1
ATOM 731 O O . ARG A 1 86 ? 22.901 12.210 -30.069 1.00 84.69 86 ARG A O 1
ATOM 738 N N . VAL A 1 87 ? 22.297 14.328 -29.698 1.00 85.88 87 VAL A N 1
ATOM 739 C CA . VAL A 1 87 ? 20.899 14.180 -30.095 1.00 85.88 87 VAL A CA 1
ATOM 740 C C . VAL A 1 87 ? 20.729 14.774 -31.489 1.00 85.88 87 VAL A C 1
ATOM 742 O O . VAL A 1 87 ? 21.168 15.886 -31.772 1.00 85.88 87 VAL A O 1
ATOM 745 N N . SER A 1 88 ? 20.143 14.000 -32.396 1.00 82.38 88 SER A N 1
ATOM 746 C CA . SER A 1 88 ? 19.917 14.399 -33.784 1.00 82.38 88 SER A CA 1
ATOM 747 C C . SER A 1 88 ? 18.457 14.709 -34.080 1.00 82.38 88 SER A C 1
ATOM 749 O O . SER A 1 88 ? 18.205 15.544 -34.944 1.00 82.38 88 SER A O 1
ATOM 751 N N . LYS A 1 89 ? 17.515 13.981 -33.472 1.00 87.31 89 LYS A N 1
ATOM 752 C CA . LYS A 1 89 ? 16.078 14.123 -33.729 1.00 87.31 89 LYS A CA 1
ATOM 753 C C . LYS A 1 89 ? 15.255 13.456 -32.622 1.00 87.31 89 LYS A C 1
ATOM 755 O O . LYS A 1 89 ? 15.696 12.443 -32.075 1.00 87.31 89 LYS A O 1
ATOM 760 N N . ILE A 1 90 ? 14.065 13.994 -32.368 1.00 90.06 90 ILE A N 1
ATOM 761 C CA . ILE A 1 90 ? 13.003 13.373 -31.571 1.00 90.06 90 ILE A CA 1
ATOM 762 C C . ILE A 1 90 ? 12.018 12.690 -32.534 1.00 90.06 90 ILE A C 1
ATOM 764 O O . ILE A 1 90 ? 11.642 13.259 -33.563 1.00 90.06 90 ILE A O 1
ATOM 768 N N . ILE A 1 91 ? 11.680 11.432 -32.267 1.00 89.81 91 ILE A N 1
ATOM 769 C CA . ILE A 1 91 ? 10.800 10.605 -33.093 1.00 89.81 91 ILE A CA 1
ATOM 770 C C . ILE A 1 91 ? 9.666 10.101 -32.214 1.00 89.81 91 ILE A C 1
ATOM 772 O O . ILE A 1 91 ? 9.919 9.462 -31.199 1.00 89.81 91 ILE A O 1
ATOM 776 N N . PHE A 1 92 ? 8.440 10.356 -32.649 1.00 90.69 92 PHE A N 1
ATOM 777 C CA . PHE A 1 92 ? 7.237 9.809 -32.040 1.00 90.69 92 PHE A CA 1
ATOM 778 C C . PHE A 1 92 ? 6.792 8.569 -32.819 1.00 90.69 92 PHE A C 1
ATOM 780 O O . PHE A 1 92 ? 6.898 8.544 -34.050 1.00 90.69 92 PHE A O 1
ATOM 787 N N . ASN A 1 93 ? 6.315 7.547 -32.112 1.00 85.62 93 ASN A N 1
ATOM 788 C CA . ASN A 1 93 ? 5.735 6.349 -32.727 1.00 85.62 93 ASN A CA 1
ATOM 789 C C . ASN A 1 93 ? 4.348 6.619 -33.345 1.00 85.62 93 ASN A C 1
ATOM 791 O O . ASN A 1 93 ? 4.001 6.006 -34.352 1.00 85.62 93 ASN A O 1
ATOM 795 N N . THR A 1 94 ? 3.578 7.547 -32.770 1.00 79.38 94 THR A N 1
ATOM 796 C CA . THR A 1 94 ? 2.220 7.902 -33.198 1.00 79.38 94 THR A CA 1
ATOM 797 C C . T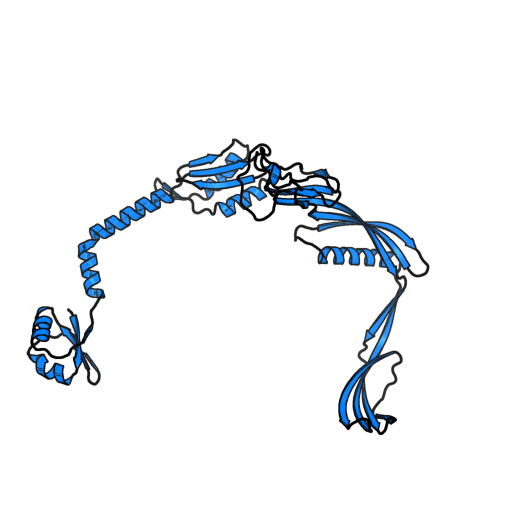HR A 1 94 ? 1.964 9.408 -33.068 1.00 79.38 94 THR A C 1
ATOM 799 O O . THR A 1 94 ? 2.649 10.108 -32.317 1.00 79.38 94 THR A O 1
ATOM 802 N N . ASP A 1 95 ? 1.008 9.929 -33.839 1.00 84.06 95 ASP A N 1
ATOM 803 C CA . ASP A 1 95 ? 0.664 11.354 -33.838 1.00 84.06 95 ASP A CA 1
ATOM 804 C C . ASP A 1 95 ? -0.463 11.632 -32.839 1.00 84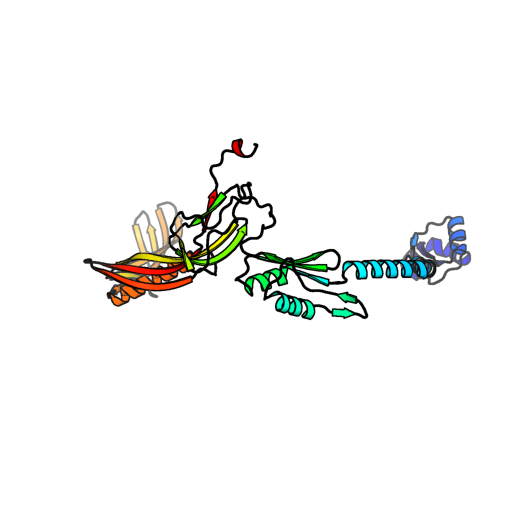.06 95 ASP A C 1
ATOM 806 O O . ASP A 1 95 ? -1.581 11.139 -32.998 1.00 84.06 95 ASP A O 1
ATOM 810 N N . THR A 1 96 ? -0.166 12.399 -31.787 1.00 82.75 96 THR A N 1
ATOM 811 C CA . THR A 1 96 ? -1.126 12.722 -30.724 1.00 82.75 96 THR A CA 1
ATOM 812 C C . THR A 1 96 ? -1.121 14.217 -30.401 1.00 82.75 96 THR A C 1
ATOM 814 O O . THR A 1 96 ? -0.101 14.887 -30.592 1.00 82.75 96 THR A O 1
ATOM 817 N N . PRO A 1 97 ? -2.220 14.763 -29.843 1.00 82.88 97 PRO A N 1
ATOM 818 C CA . PRO A 1 97 ? -2.282 16.168 -29.436 1.00 82.88 97 PRO A CA 1
ATOM 819 C C . PRO A 1 97 ? -1.217 16.585 -28.409 1.00 82.88 97 PRO A C 1
ATOM 821 O O . PRO A 1 97 ? -0.901 17.768 -28.323 1.00 82.88 97 PRO A O 1
ATOM 824 N N . ILE A 1 98 ? -0.657 15.636 -27.646 1.00 87.12 98 ILE A N 1
ATOM 825 C CA . ILE A 1 98 ? 0.347 15.901 -26.601 1.00 87.12 98 ILE A CA 1
ATOM 826 C C . ILE A 1 98 ? 1.788 15.913 -27.134 1.00 87.12 98 ILE A C 1
ATOM 828 O O . ILE A 1 98 ? 2.704 16.299 -26.409 1.00 87.12 98 ILE A O 1
ATOM 832 N N . ASN A 1 99 ? 2.009 15.535 -28.400 1.00 88.81 99 ASN A N 1
ATOM 833 C CA . ASN A 1 99 ? 3.349 15.431 -28.987 1.00 88.81 99 ASN A CA 1
ATOM 834 C C . ASN A 1 99 ? 4.123 16.751 -28.906 1.00 88.81 99 ASN A C 1
ATOM 836 O O . ASN A 1 99 ? 5.284 16.749 -28.505 1.00 88.81 99 ASN A O 1
ATOM 840 N N . ALA A 1 100 ? 3.474 17.874 -29.232 1.00 88.38 100 ALA A N 1
ATOM 841 C CA . ALA A 1 100 ? 4.108 19.191 -29.211 1.00 88.38 100 ALA A CA 1
ATOM 842 C C . ALA A 1 100 ? 4.568 19.592 -27.798 1.00 88.38 100 ALA A C 1
ATOM 844 O O . ALA A 1 100 ? 5.678 20.081 -27.620 1.00 88.38 100 ALA A O 1
ATOM 845 N N . GLU A 1 101 ? 3.748 19.320 -26.781 1.00 88.12 101 GLU A N 1
ATOM 846 C CA . GLU A 1 101 ? 4.072 19.656 -25.391 1.00 88.12 101 GLU A CA 1
ATOM 847 C C . GLU A 1 101 ? 5.213 18.780 -24.844 1.00 88.12 101 GLU A C 1
ATOM 849 O O . GLU A 1 101 ? 6.112 19.267 -24.152 1.00 88.12 101 GLU A O 1
ATOM 854 N N . ILE A 1 102 ? 5.224 17.488 -25.193 1.00 89.75 102 ILE A N 1
ATOM 855 C CA . ILE A 1 102 ? 6.327 16.580 -24.849 1.00 89.75 102 ILE A CA 1
ATOM 856 C C . ILE A 1 102 ? 7.614 16.993 -25.568 1.00 89.75 102 ILE A C 1
ATOM 858 O O . ILE A 1 102 ? 8.683 17.001 -24.953 1.00 89.75 102 ILE A O 1
ATOM 862 N N . GLU A 1 103 ? 7.526 17.354 -26.848 1.00 91.12 103 GLU A N 1
ATOM 863 C CA . GLU A 1 103 ? 8.665 17.816 -27.637 1.00 91.12 103 GLU A CA 1
ATOM 864 C C . GLU A 1 103 ? 9.279 19.087 -27.040 1.00 91.12 103 GLU A C 1
ATOM 866 O O . GLU A 1 103 ? 10.493 19.133 -26.836 1.00 91.12 103 GLU A O 1
ATOM 871 N N . ASP A 1 104 ? 8.464 20.076 -26.670 1.00 89.31 104 ASP A N 1
ATOM 872 C CA . ASP A 1 104 ? 8.924 21.307 -26.018 1.00 89.31 104 ASP A CA 1
ATOM 873 C C . ASP A 1 104 ? 9.612 21.023 -24.678 1.00 89.31 104 ASP A C 1
ATOM 875 O O . ASP A 1 104 ? 10.680 21.575 -24.383 1.00 89.31 104 ASP A O 1
ATOM 879 N N . ARG A 1 105 ? 9.054 20.108 -23.876 1.00 88.00 105 ARG A N 1
ATOM 880 C CA . ARG A 1 105 ? 9.664 19.694 -22.606 1.00 88.00 105 ARG A CA 1
ATOM 881 C C . ARG A 1 105 ? 11.018 19.029 -22.824 1.00 88.00 105 ARG A C 1
ATOM 883 O O . ARG A 1 105 ? 11.976 19.378 -22.133 1.00 88.00 105 ARG A O 1
ATOM 890 N N . ILE A 1 106 ? 11.130 18.124 -23.793 1.00 88.44 106 ILE A N 1
ATOM 891 C CA . ILE A 1 106 ? 12.409 17.488 -24.131 1.00 88.44 106 ILE A CA 1
ATOM 892 C C . ILE A 1 106 ? 13.396 18.543 -24.645 1.00 88.44 106 ILE A C 1
ATOM 894 O O . ILE A 1 106 ? 14.528 18.592 -24.168 1.00 88.44 106 ILE A O 1
ATOM 898 N N . ASN A 1 107 ? 12.977 19.437 -25.540 1.00 88.56 107 ASN A N 1
ATOM 899 C CA . ASN A 1 107 ? 13.828 20.498 -26.079 1.00 88.56 107 ASN A CA 1
ATOM 900 C C . ASN A 1 107 ? 14.343 21.452 -24.993 1.00 88.56 107 ASN A C 1
ATOM 902 O O . ASN A 1 107 ? 15.493 21.878 -25.062 1.00 88.56 107 ASN A O 1
ATOM 906 N N . SER A 1 108 ? 13.557 21.724 -23.948 1.00 86.19 108 SER A N 1
ATOM 907 C CA . SER A 1 108 ? 14.001 22.547 -22.812 1.00 86.19 108 SER A CA 1
ATOM 908 C C . SER A 1 108 ? 15.179 21.941 -22.029 1.00 86.19 108 SER A C 1
ATOM 910 O O . SER A 1 108 ? 15.961 22.670 -21.415 1.00 86.19 108 SER A O 1
ATOM 912 N N . SER A 1 109 ? 15.334 20.614 -22.078 1.00 84.06 109 SER A N 1
ATOM 913 C CA . SER A 1 109 ? 16.431 19.881 -21.430 1.00 84.06 109 SER A CA 1
ATOM 914 C C . SER A 1 109 ? 17.687 19.751 -22.306 1.00 84.06 109 SER A C 1
ATOM 916 O O . SER A 1 109 ? 18.769 19.420 -21.807 1.00 84.06 109 SER A O 1
ATOM 918 N N . ILE A 1 110 ? 17.570 20.035 -23.608 1.00 86.56 110 ILE A N 1
ATOM 919 C CA . ILE A 1 110 ? 18.664 19.929 -24.575 1.00 86.56 110 ILE A CA 1
ATOM 920 C C . ILE A 1 110 ? 19.565 21.164 -24.484 1.00 86.56 110 ILE A C 1
ATOM 922 O O . ILE A 1 110 ? 19.114 22.306 -24.438 1.00 86.56 110 ILE A O 1
ATOM 926 N N . LYS A 1 111 ? 20.878 20.928 -24.477 1.00 84.19 111 LYS A N 1
ATOM 927 C CA . LYS A 1 111 ? 21.903 21.973 -24.505 1.00 84.19 111 LYS A CA 1
ATOM 928 C C . LYS A 1 111 ? 22.667 21.921 -25.816 1.00 84.19 111 LYS A C 1
ATOM 930 O O . LYS A 1 111 ? 23.277 20.903 -26.150 1.00 84.19 111 LYS A O 1
ATOM 935 N N . ASP A 1 112 ? 22.695 23.050 -26.509 1.00 81.94 112 ASP A N 1
ATOM 936 C CA . ASP A 1 112 ? 23.457 23.202 -27.741 1.00 81.94 112 ASP A CA 1
ATOM 937 C C . ASP A 1 112 ? 24.897 23.638 -27.457 1.00 81.94 112 ASP A C 1
ATOM 939 O O . ASP A 1 112 ? 25.164 24.588 -26.718 1.00 81.94 112 ASP A O 1
ATOM 943 N N . LEU A 1 113 ? 25.846 22.941 -28.080 1.00 77.94 113 LEU A N 1
ATOM 944 C CA . LEU A 1 113 ? 27.259 23.293 -28.106 1.00 77.94 113 LEU A CA 1
ATOM 945 C C . LEU A 1 113 ? 27.727 23.329 -29.567 1.00 77.94 113 LEU A C 1
ATOM 947 O O . LEU A 1 113 ? 27.922 22.294 -30.210 1.00 77.94 113 LEU A O 1
ATOM 951 N N . PHE A 1 114 ? 27.931 24.540 -30.092 1.00 79.62 114 PHE A N 1
ATOM 952 C CA . PHE A 1 114 ? 28.178 24.797 -31.518 1.00 79.62 114 PHE A CA 1
ATOM 953 C C . PHE A 1 114 ? 27.074 24.204 -32.418 1.00 79.62 114 PHE A C 1
ATOM 955 O O . PHE A 1 114 ? 25.942 24.663 -32.357 1.00 79.62 114 PHE A O 1
ATOM 962 N N . TRP A 1 115 ? 27.394 23.213 -33.259 1.00 77.00 115 TRP A N 1
ATOM 963 C CA . TRP A 1 115 ? 26.456 22.554 -34.186 1.00 77.00 115 TRP A CA 1
ATOM 964 C C . TRP A 1 115 ? 25.923 21.213 -33.653 1.00 77.00 115 TRP A C 1
ATOM 966 O O . TRP A 1 115 ? 25.338 20.432 -34.409 1.00 77.00 115 TRP A O 1
ATOM 976 N N . PHE A 1 116 ? 26.186 20.900 -32.381 1.00 78.19 116 PHE A N 1
ATOM 977 C CA . PHE A 1 116 ? 25.808 19.641 -31.750 1.00 78.19 116 PHE A CA 1
ATOM 978 C C . PHE A 1 116 ? 24.889 19.888 -30.554 1.00 78.19 116 PHE A C 1
ATOM 980 O O . PHE A 1 116 ? 25.229 20.651 -29.654 1.00 78.19 116 PHE A O 1
ATOM 987 N N . SER A 1 117 ? 23.763 19.184 -30.535 1.00 82.75 117 SER A N 1
ATOM 988 C CA . SER A 1 117 ? 22.803 19.190 -29.433 1.00 82.75 117 SER A CA 1
ATOM 989 C C . SER A 1 117 ? 23.054 17.992 -28.522 1.00 82.75 117 SER A C 1
ATOM 991 O O . SER A 1 117 ? 23.259 16.875 -29.008 1.00 82.75 117 SER A O 1
ATOM 993 N N . PHE A 1 118 ? 23.049 18.209 -27.210 1.00 82.31 118 PHE A N 1
ATOM 994 C CA . PHE A 1 118 ? 23.288 17.180 -26.197 1.00 82.31 118 PHE A CA 1
ATOM 995 C C . PHE A 1 118 ? 22.148 17.165 -25.183 1.00 82.31 118 PHE A C 1
ATOM 997 O O . PHE A 1 118 ? 21.699 18.220 -24.741 1.00 82.31 118 PHE A O 1
ATOM 1004 N N . SER A 1 119 ? 21.718 15.972 -24.778 1.00 80.50 119 SER A N 1
ATOM 1005 C CA . SER A 1 119 ? 20.758 15.795 -23.687 1.00 80.50 119 SER A CA 1
ATOM 1006 C C . SER A 1 119 ? 21.448 15.148 -22.492 1.00 80.50 119 SER A C 1
ATOM 1008 O O . SER A 1 119 ? 22.221 14.203 -22.650 1.00 80.50 119 SER A O 1
ATOM 1010 N N . ASN A 1 120 ? 21.165 15.674 -21.302 1.00 75.56 120 ASN A N 1
ATOM 1011 C CA . ASN A 1 120 ? 21.568 15.098 -20.017 1.00 75.56 120 ASN A CA 1
ATOM 1012 C C . ASN A 1 120 ? 20.336 14.713 -19.177 1.00 75.56 120 ASN A C 1
ATOM 1014 O O . ASN A 1 120 ? 20.420 14.634 -17.953 1.00 75.56 120 ASN A O 1
ATOM 1018 N N . GLU A 1 121 ? 19.188 14.553 -19.833 1.00 79.50 121 GLU A N 1
ATOM 1019 C CA . GLU A 1 121 ? 17.931 14.208 -19.181 1.00 79.50 121 GLU A CA 1
ATOM 1020 C C . GLU A 1 121 ? 17.914 12.721 -18.808 1.00 79.50 121 GLU A C 1
ATOM 1022 O O . GLU A 1 121 ? 18.343 11.863 -19.585 1.00 79.50 121 GLU A O 1
ATOM 1027 N N . ASP A 1 122 ? 17.400 12.404 -17.619 1.00 85.62 122 ASP A N 1
ATOM 1028 C CA . ASP A 1 122 ? 17.128 11.019 -17.242 1.00 85.62 122 ASP A CA 1
ATOM 1029 C C . ASP A 1 122 ? 15.790 10.595 -17.851 1.00 85.62 122 ASP A C 1
ATOM 1031 O O . ASP A 1 122 ? 14.716 10.842 -17.297 1.00 85.62 122 ASP A O 1
ATOM 1035 N N . TYR A 1 123 ? 15.862 9.930 -19.003 1.00 86.50 123 TYR A N 1
ATOM 1036 C CA . TYR A 1 123 ? 14.680 9.478 -19.733 1.00 86.50 123 TYR A CA 1
ATOM 1037 C C . TYR A 1 123 ? 13.795 8.514 -18.932 1.00 86.50 123 TYR A C 1
ATOM 1039 O O . TYR A 1 123 ? 12.578 8.498 -19.122 1.00 86.50 123 TYR A O 1
ATOM 1047 N N . THR A 1 124 ? 14.362 7.760 -17.983 1.00 81.75 124 THR A N 1
ATOM 1048 C CA . THR A 1 124 ? 13.584 6.867 -17.109 1.00 81.75 124 THR A CA 1
ATOM 1049 C C . THR A 1 124 ? 12.703 7.684 -16.175 1.00 81.75 124 THR A C 1
ATOM 1051 O O . THR A 1 124 ? 11.528 7.369 -15.968 1.00 81.75 124 THR A O 1
ATOM 1054 N N . LYS A 1 125 ? 13.270 8.751 -15.607 1.00 86.19 125 LYS A N 1
ATOM 1055 C CA . LYS A 1 125 ? 12.543 9.672 -14.738 1.00 86.19 125 LYS A CA 1
ATOM 1056 C C . LYS A 1 125 ? 11.502 10.464 -15.530 1.00 86.19 125 LYS A C 1
ATOM 1058 O O . LYS A 1 125 ? 10.346 10.503 -15.116 1.00 86.19 125 LYS A O 1
ATOM 1063 N N . LEU A 1 126 ? 11.882 11.000 -16.690 1.00 87.19 126 LEU A N 1
ATOM 1064 C CA . LEU A 1 126 ? 10.979 11.722 -17.586 1.00 87.19 126 LEU A CA 1
ATOM 1065 C C . LEU A 1 126 ? 9.782 10.856 -18.001 1.00 87.19 126 LEU A C 1
ATOM 1067 O O . LEU A 1 126 ? 8.647 11.311 -17.923 1.00 87.19 126 LEU A O 1
ATOM 1071 N N . SER A 1 127 ? 10.009 9.588 -18.356 1.00 83.75 127 SER A N 1
ATOM 1072 C CA . SER A 1 127 ? 8.934 8.646 -18.702 1.00 83.75 127 SER A CA 1
ATOM 1073 C C . SER A 1 127 ? 7.919 8.476 -17.571 1.00 83.75 127 SER A C 1
ATOM 1075 O O . SER A 1 127 ? 6.717 8.436 -17.818 1.00 83.75 127 SER A O 1
ATOM 1077 N N . LYS A 1 128 ? 8.384 8.393 -16.316 1.00 78.25 128 LYS A N 1
ATOM 1078 C CA . LYS A 1 128 ? 7.497 8.298 -15.146 1.00 78.25 128 LYS A CA 1
ATOM 1079 C C . LYS A 1 128 ? 6.688 9.577 -14.950 1.00 78.25 128 LYS A C 1
ATOM 1081 O O . LYS A 1 128 ? 5.489 9.497 -14.718 1.00 78.25 128 LYS A O 1
ATOM 1086 N N . GLU A 1 129 ? 7.329 10.739 -15.058 1.00 84.69 129 GLU A N 1
ATOM 1087 C CA . GLU A 1 129 ? 6.659 12.038 -14.913 1.00 84.69 129 GLU A CA 1
ATOM 1088 C C . GLU A 1 129 ? 5.593 12.249 -16.003 1.00 84.69 129 GLU A C 1
ATOM 1090 O O . GLU A 1 129 ? 4.484 12.681 -15.696 1.00 84.69 129 GLU A O 1
ATOM 1095 N N . LEU A 1 130 ? 5.892 11.883 -17.253 1.00 84.81 130 LEU A N 1
ATOM 1096 C CA . LEU A 1 130 ? 4.949 11.969 -18.372 1.00 84.81 130 LEU A CA 1
ATOM 1097 C C . LEU A 1 130 ? 3.749 11.032 -18.199 1.00 84.81 130 LEU A C 1
ATOM 1099 O O . LEU A 1 130 ? 2.624 11.451 -18.451 1.00 84.81 130 LEU A O 1
ATOM 1103 N N . ARG A 1 131 ? 3.960 9.806 -17.704 1.00 80.94 131 ARG A N 1
ATOM 1104 C CA . ARG A 1 131 ? 2.866 8.867 -17.389 1.00 80.94 131 ARG A CA 1
ATOM 1105 C C . ARG A 1 131 ? 1.924 9.380 -16.301 1.00 80.94 131 ARG A C 1
ATOM 1107 O O . ARG A 1 131 ? 0.739 9.074 -16.333 1.00 80.94 131 ARG A O 1
ATOM 1114 N N . VAL A 1 132 ? 2.441 10.143 -15.339 1.00 75.25 132 VAL A N 1
ATOM 1115 C CA . VAL A 1 132 ? 1.615 10.770 -14.295 1.00 75.25 132 VAL A CA 1
ATOM 1116 C C . VAL A 1 132 ? 0.848 11.967 -14.854 1.00 75.25 132 VAL A C 1
ATOM 1118 O O . VAL A 1 132 ? -0.327 12.137 -14.543 1.00 75.25 132 VAL A O 1
ATOM 1121 N N . GLN A 1 133 ? 1.502 12.797 -15.670 1.00 81.00 133 GLN A N 1
ATOM 1122 C CA . GLN A 1 133 ? 0.893 14.001 -16.235 1.00 81.00 133 GLN A CA 1
ATOM 1123 C C . GLN A 1 133 ? -0.214 13.681 -17.249 1.00 81.00 133 GLN A C 1
ATOM 1125 O O . GLN A 1 133 ? -1.254 14.332 -17.220 1.00 81.00 133 GLN A O 1
ATOM 1130 N N . TYR A 1 134 ? -0.002 12.681 -18.106 1.00 79.56 134 TYR A N 1
ATOM 1131 C CA . TYR A 1 134 ? -0.918 12.301 -19.184 1.00 79.56 134 TYR A CA 1
ATOM 1132 C C . TYR A 1 134 ? -1.547 10.931 -18.915 1.00 79.56 134 TYR A C 1
ATOM 1134 O O . TYR A 1 134 ? -1.337 9.964 -19.648 1.00 79.56 134 TYR A O 1
ATOM 1142 N N . SER A 1 135 ? -2.303 10.849 -17.818 1.00 65.75 135 SER A N 1
ATOM 1143 C CA . SER A 1 135 ? -2.948 9.615 -17.339 1.00 65.75 135 SER A CA 1
ATOM 1144 C C . SER A 1 135 ? -3.957 8.995 -18.319 1.00 65.75 135 SER A C 1
ATOM 1146 O O . SER A 1 135 ? -4.363 7.846 -18.154 1.00 65.75 135 SER A O 1
ATOM 1148 N N . GLU A 1 136 ? -4.386 9.751 -19.328 1.00 64.50 136 GLU A N 1
ATOM 1149 C CA . GLU A 1 136 ? -5.278 9.302 -20.392 1.00 64.50 136 GLU A CA 1
ATOM 1150 C C . GLU A 1 136 ? -4.594 8.400 -21.432 1.00 64.50 136 GLU A C 1
ATOM 1152 O O . GLU A 1 136 ? -5.293 7.725 -22.191 1.00 64.50 136 GLU A O 1
ATOM 1157 N N . TYR A 1 137 ? -3.256 8.346 -21.456 1.00 71.81 137 TYR A N 1
ATOM 1158 C CA . TYR A 1 137 ? -2.498 7.419 -22.295 1.00 71.81 137 TYR A CA 1
ATOM 1159 C C . TYR A 1 137 ? -2.000 6.236 -21.456 1.00 71.81 137 TYR A C 1
ATOM 1161 O O . TYR A 1 137 ? -1.322 6.442 -20.448 1.00 71.81 137 TYR A O 1
ATOM 1169 N N . PRO A 1 138 ? -2.293 4.990 -21.867 1.00 60.28 138 PRO A N 1
ATOM 1170 C CA . PRO A 1 138 ? -1.901 3.792 -21.129 1.00 60.28 138 PRO A CA 1
ATOM 1171 C C . PRO A 1 138 ? -0.421 3.696 -20.764 1.00 60.28 138 PRO A C 1
ATOM 1173 O O . PRO A 1 138 ? -0.075 3.239 -19.673 1.00 60.28 138 PRO A O 1
ATOM 1176 N N . TYR A 1 139 ? 0.457 4.093 -21.684 1.00 74.19 139 TYR A N 1
ATOM 1177 C CA . TYR A 1 139 ? 1.890 4.010 -21.473 1.00 74.19 139 TYR A CA 1
ATOM 1178 C C . TYR A 1 139 ? 2.621 5.030 -22.341 1.00 74.19 139 TYR A C 1
ATOM 1180 O O . TYR A 1 139 ? 2.359 5.160 -23.536 1.00 74.19 139 TYR A O 1
ATOM 1188 N N . ILE A 1 140 ? 3.545 5.754 -21.714 1.00 84.06 140 ILE A N 1
ATOM 1189 C CA . ILE A 1 140 ? 4.462 6.676 -22.376 1.00 84.06 140 ILE A CA 1
ATOM 1190 C C . ILE A 1 140 ? 5.870 6.294 -21.938 1.00 84.06 140 ILE A C 1
ATOM 1192 O O . ILE A 1 140 ? 6.180 6.246 -20.737 1.00 84.06 140 ILE A O 1
ATOM 1196 N N . GLU A 1 141 ? 6.723 6.029 -22.913 1.00 86.38 141 GLU A N 1
ATOM 1197 C CA . GLU A 1 141 ? 8.132 5.755 -22.699 1.00 86.38 141 GLU A CA 1
ATOM 1198 C C . GLU A 1 141 ? 8.986 6.646 -23.580 1.00 86.38 141 GLU A C 1
ATOM 1200 O O . GLU A 1 141 ? 8.777 6.781 -24.780 1.00 86.38 141 GLU A O 1
ATOM 1205 N N . VAL A 1 142 ? 9.972 7.265 -22.950 1.00 90.25 142 VAL A N 1
ATOM 1206 C CA . VAL A 1 142 ? 10.996 8.044 -23.617 1.00 90.25 142 VAL A CA 1
ATOM 1207 C C . VAL A 1 142 ? 12.305 7.299 -23.447 1.00 90.25 142 VAL A C 1
ATOM 1209 O O . VAL A 1 142 ? 12.683 6.946 -22.330 1.00 90.25 142 VAL A O 1
ATOM 1212 N N . TYR A 1 143 ? 13.024 7.086 -24.541 1.00 88.62 143 TYR A N 1
ATOM 1213 C CA . TYR A 1 143 ? 14.357 6.494 -24.504 1.00 88.62 143 TYR A CA 1
ATOM 1214 C C . TYR A 1 143 ? 15.239 7.041 -25.624 1.00 88.62 143 TYR A C 1
ATOM 1216 O O . TYR A 1 143 ? 14.765 7.566 -26.629 1.00 88.62 143 TYR A O 1
ATOM 1224 N N . SER A 1 144 ? 16.557 6.914 -25.471 1.00 86.25 144 SER A N 1
ATOM 1225 C CA . SER A 1 144 ? 17.521 7.309 -26.502 1.00 86.25 144 SER A CA 1
ATOM 1226 C C . SER A 1 144 ? 18.141 6.082 -27.157 1.00 86.25 144 SER A C 1
ATOM 1228 O O . SER A 1 144 ? 18.648 5.189 -26.478 1.00 86.25 144 SER A O 1
ATOM 1230 N N . LYS A 1 145 ? 18.125 6.037 -28.490 1.00 85.94 145 LYS A N 1
ATOM 1231 C CA . LYS A 1 145 ? 18.765 4.985 -29.287 1.00 85.94 145 LYS A CA 1
ATOM 1232 C C . LYS A 1 145 ? 19.376 5.588 -30.547 1.00 85.94 145 LYS A C 1
ATOM 1234 O O . LYS A 1 145 ? 18.709 6.292 -31.298 1.00 85.94 145 LYS A O 1
ATOM 1239 N N . ASN A 1 146 ? 20.645 5.288 -30.823 1.00 83.69 146 ASN A N 1
ATOM 1240 C CA . ASN A 1 146 ? 21.354 5.758 -32.022 1.00 83.69 146 ASN A CA 1
ATOM 1241 C C . ASN A 1 146 ? 21.246 7.283 -32.242 1.00 83.69 146 ASN A C 1
ATOM 1243 O O . ASN A 1 146 ? 20.891 7.721 -33.340 1.00 83.69 146 ASN A O 1
ATOM 1247 N N . ASN A 1 147 ? 21.522 8.087 -31.207 1.00 85.06 147 ASN A N 1
ATOM 1248 C CA . ASN A 1 147 ? 21.461 9.559 -31.249 1.00 85.06 147 ASN A CA 1
ATOM 1249 C C . ASN A 1 147 ? 20.073 10.138 -31.552 1.00 85.06 147 ASN A C 1
ATOM 1251 O O . ASN A 1 147 ? 19.948 11.277 -32.007 1.00 85.06 147 ASN A O 1
ATOM 1255 N N . LYS A 1 148 ? 19.020 9.350 -31.360 1.00 88.44 148 LYS A N 1
ATOM 1256 C CA . LYS A 1 148 ? 17.634 9.764 -31.548 1.00 88.44 148 LYS A CA 1
ATOM 1257 C C . LYS A 1 148 ? 16.879 9.486 -30.265 1.00 88.44 148 LYS A C 1
ATOM 1259 O O . LYS A 1 148 ? 17.070 8.432 -29.661 1.00 88.44 148 LYS A O 1
ATOM 1264 N N . ILE A 1 149 ? 16.043 10.434 -29.878 1.00 90.06 149 ILE A N 1
ATOM 1265 C CA . ILE A 1 149 ? 15.117 10.254 -28.768 1.00 90.06 149 ILE A CA 1
ATOM 1266 C C . ILE A 1 149 ? 13.842 9.682 -29.371 1.00 90.06 149 ILE A C 1
ATOM 1268 O O . ILE A 1 149 ? 13.296 10.261 -30.308 1.00 90.06 149 ILE A O 1
ATOM 1272 N N . TYR A 1 150 ? 13.421 8.533 -28.873 1.00 90.12 150 TYR A N 1
ATOM 1273 C CA . TYR A 1 150 ? 12.147 7.921 -29.199 1.00 90.12 150 TYR A CA 1
ATOM 1274 C C . TYR A 1 150 ? 11.183 8.233 -28.071 1.00 90.12 150 TYR A C 1
ATOM 1276 O O . TYR A 1 150 ? 11.545 8.135 -26.896 1.00 90.12 150 TYR A O 1
ATOM 1284 N N . VAL A 1 151 ? 9.988 8.650 -28.454 1.00 90.25 151 VAL A N 1
ATOM 1285 C CA . VAL A 1 151 ? 8.853 8.816 -27.563 1.00 90.25 151 VAL A CA 1
ATOM 1286 C C . VAL A 1 151 ? 7.795 7.852 -28.062 1.00 90.25 151 VAL A C 1
ATOM 1288 O O . VAL A 1 151 ? 7.164 8.084 -29.096 1.00 90.25 151 VAL A O 1
ATOM 1291 N N . ASP A 1 152 ? 7.641 6.761 -27.330 1.00 85.88 152 ASP A N 1
ATOM 1292 C CA . ASP A 1 152 ? 6.632 5.764 -27.610 1.00 85.88 152 ASP A CA 1
ATOM 1293 C C . ASP A 1 152 ? 5.419 6.042 -26.729 1.00 85.88 152 ASP A C 1
ATOM 1295 O O . ASP A 1 152 ? 5.468 5.929 -25.502 1.00 85.88 152 ASP A O 1
ATOM 1299 N N . ILE A 1 153 ? 4.330 6.439 -27.374 1.00 82.06 153 ILE A N 1
ATOM 1300 C CA . ILE A 1 153 ? 3.022 6.654 -26.772 1.00 82.06 153 ILE A CA 1
ATOM 1301 C C . ILE A 1 153 ? 2.148 5.496 -27.230 1.00 82.06 153 ILE A C 1
ATOM 1303 O O . ILE A 1 153 ? 1.886 5.343 -28.423 1.00 82.06 153 ILE A O 1
ATOM 1307 N N . TYR A 1 154 ? 1.721 4.672 -26.287 1.00 71.75 154 TYR A N 1
ATOM 1308 C CA . TYR A 1 154 ? 0.832 3.552 -26.556 1.00 71.75 154 TYR A CA 1
ATOM 1309 C C . TYR A 1 154 ? -0.584 3.984 -26.228 1.00 71.75 154 TYR A C 1
ATOM 1311 O O . TYR A 1 154 ? -0.876 4.442 -25.121 1.00 71.75 154 TYR A O 1
ATOM 1319 N N . THR A 1 155 ? -1.459 3.847 -27.210 1.00 61.97 155 THR A N 1
ATOM 1320 C CA . THR A 1 155 ? -2.900 3.977 -27.049 1.00 61.97 155 THR A CA 1
ATOM 1321 C C . THR A 1 155 ? -3.491 2.642 -26.601 1.00 61.97 155 THR A C 1
ATOM 1323 O O . THR A 1 155 ? -2.833 1.603 -26.630 1.00 61.97 155 THR A O 1
ATOM 1326 N N . TYR A 1 156 ? -4.762 2.633 -26.194 1.00 53.09 156 TYR A N 1
ATOM 1327 C CA . TYR A 1 156 ? -5.459 1.415 -25.749 1.00 53.09 156 TYR A CA 1
ATOM 1328 C C . TYR A 1 156 ? -5.552 0.307 -26.820 1.00 53.09 156 TYR A C 1
ATOM 1330 O O . TYR A 1 156 ? -6.178 -0.721 -26.572 1.00 53.09 156 TYR A O 1
ATOM 1338 N N . HIS A 1 157 ? -5.025 0.524 -28.026 1.00 46.81 157 HIS A N 1
ATOM 1339 C CA . HIS A 1 157 ? -5.086 -0.403 -29.155 1.00 46.81 157 HIS A CA 1
ATOM 1340 C C . HIS A 1 157 ? -3.704 -0.930 -29.583 1.00 46.81 157 HIS A C 1
ATOM 1342 O O . HIS A 1 157 ? -3.648 -1.729 -30.514 1.00 46.81 157 HIS A O 1
ATOM 1348 N N . ASP A 1 158 ? -2.618 -0.521 -28.915 1.00 47.56 158 ASP A N 1
ATOM 1349 C CA . ASP A 1 158 ? -1.241 -0.885 -29.277 1.00 47.56 158 ASP A CA 1
ATOM 1350 C C . ASP A 1 158 ? -0.693 -2.059 -28.430 1.00 47.56 158 ASP A C 1
ATOM 1352 O O . ASP A 1 158 ? -1.079 -2.249 -27.276 1.00 47.56 158 ASP A O 1
ATOM 1356 N N . GLU A 1 159 ? 0.220 -2.854 -29.003 1.00 43.00 159 GLU A N 1
ATOM 1357 C CA . GLU A 1 159 ? 0.860 -4.016 -28.357 1.00 43.00 159 GLU A CA 1
ATOM 1358 C C . GLU A 1 159 ? 2.014 -3.588 -27.426 1.00 43.00 159 GLU A C 1
ATOM 1360 O O . GLU A 1 159 ? 2.902 -2.846 -27.841 1.00 43.00 159 GLU A O 1
ATOM 1365 N N . TYR A 1 160 ? 2.036 -4.065 -26.173 1.00 47.06 160 TYR A N 1
ATOM 1366 C CA . TYR A 1 160 ? 3.067 -3.714 -25.179 1.00 47.06 160 TYR A CA 1
ATOM 1367 C C . TYR A 1 160 ? 4.279 -4.664 -25.228 1.00 47.06 160 TYR A C 1
ATOM 1369 O O . TYR A 1 160 ? 4.090 -5.870 -25.398 1.00 47.06 160 TYR A O 1
ATOM 1377 N N . PRO A 1 161 ? 5.518 -4.181 -25.000 1.00 43.16 161 PRO A N 1
ATOM 1378 C CA . PRO A 1 161 ? 6.694 -5.045 -24.925 1.00 43.16 161 PRO A CA 1
ATOM 1379 C C . PRO A 1 161 ? 6.669 -5.947 -23.678 1.00 43.16 161 PRO A C 1
ATOM 1381 O O . PRO A 1 161 ? 6.485 -5.487 -22.549 1.00 43.16 161 PRO A O 1
ATOM 1384 N N . GLU A 1 162 ? 6.876 -7.249 -23.886 1.00 42.59 162 GLU A N 1
ATOM 1385 C CA . GLU A 1 162 ? 6.944 -8.262 -22.831 1.00 42.59 162 GLU A CA 1
ATOM 1386 C C . GLU A 1 162 ? 8.160 -8.032 -21.916 1.00 42.59 162 GLU A C 1
ATOM 1388 O O . GLU A 1 162 ? 9.308 -8.159 -22.335 1.00 42.59 162 GLU A O 1
ATOM 1393 N N . LEU A 1 163 ? 7.918 -7.726 -20.639 1.00 43.50 163 LEU A N 1
ATOM 1394 C CA . LEU A 1 163 ? 8.927 -7.852 -19.586 1.00 43.50 163 LEU A CA 1
ATOM 1395 C C . LEU A 1 163 ? 8.782 -9.232 -18.922 1.00 43.50 163 LEU A C 1
ATOM 1397 O O . LEU A 1 163 ? 7.673 -9.642 -18.551 1.00 43.50 163 LEU A O 1
ATOM 1401 N N . GLU A 1 164 ? 9.894 -9.957 -18.805 1.00 39.12 164 GLU A N 1
ATOM 1402 C CA . GLU A 1 164 ? 10.002 -11.198 -18.031 1.00 39.12 164 GLU A CA 1
ATOM 1403 C C . GLU A 1 164 ? 9.803 -10.881 -16.540 1.00 39.12 164 GLU A C 1
ATOM 1405 O O . GLU A 1 164 ? 10.536 -10.069 -15.975 1.00 39.12 164 GLU A O 1
ATOM 1410 N N . ASP A 1 165 ? 8.794 -11.487 -15.907 1.00 44.53 165 ASP A N 1
ATOM 1411 C CA . ASP A 1 165 ? 8.662 -11.510 -14.448 1.00 44.53 165 ASP A CA 1
ATOM 1412 C C . ASP A 1 165 ? 7.905 -12.770 -13.990 1.00 44.53 165 ASP A C 1
ATOM 1414 O O . ASP A 1 165 ? 7.039 -13.283 -14.700 1.00 44.53 165 ASP A O 1
ATOM 1418 N N . ASP A 1 166 ? 8.266 -13.217 -12.790 1.00 51.06 166 ASP A N 1
ATOM 1419 C CA . ASP A 1 166 ? 8.207 -14.559 -12.175 1.00 51.06 166 ASP A CA 1
ATOM 1420 C C . ASP A 1 166 ? 6.798 -15.071 -11.788 1.00 51.06 166 ASP A C 1
ATOM 1422 O O . ASP A 1 166 ? 6.648 -15.957 -10.944 1.00 51.06 166 ASP A O 1
ATOM 1426 N N . GLN A 1 167 ? 5.735 -14.477 -12.337 1.00 54.56 167 GLN A N 1
ATOM 1427 C CA . GLN A 1 167 ? 4.358 -14.895 -12.059 1.00 54.56 167 GLN A CA 1
ATOM 1428 C C . GLN A 1 167 ? 3.852 -15.742 -13.221 1.00 54.56 167 GLN A C 1
ATOM 1430 O O . GLN A 1 167 ? 3.952 -15.322 -14.375 1.00 54.56 167 GLN A O 1
ATOM 1435 N N . GLY A 1 168 ? 3.339 -16.937 -12.910 1.00 67.75 168 GLY A N 1
ATOM 1436 C CA . GLY A 1 168 ? 2.746 -17.853 -13.883 1.00 67.75 168 GLY A CA 1
ATOM 1437 C C . GLY A 1 168 ? 1.667 -17.192 -14.749 1.00 67.75 168 GLY A C 1
ATOM 1438 O O . GLY A 1 168 ? 1.318 -16.021 -14.604 1.00 67.75 168 GLY A O 1
ATOM 1439 N N . TYR A 1 169 ? 1.114 -17.939 -15.692 1.00 84.00 169 TYR A N 1
ATOM 1440 C CA . TYR A 1 169 ? 0.091 -17.414 -16.594 1.00 84.00 169 TYR A CA 1
ATOM 1441 C C . TYR A 1 169 ? -1.203 -17.092 -15.837 1.00 84.00 169 TYR A C 1
ATOM 1443 O O . TYR A 1 169 ? -1.690 -17.915 -15.066 1.00 84.00 169 TYR A O 1
ATOM 1451 N N . GLY A 1 170 ? -1.796 -15.912 -16.039 1.00 87.31 170 GLY A N 1
ATOM 1452 C CA . GLY A 1 170 ? -3.005 -15.545 -15.296 1.00 87.31 170 GLY A CA 1
ATOM 1453 C C . GLY A 1 170 ? -3.476 -14.112 -15.492 1.00 87.31 170 GLY A C 1
ATOM 1454 O O . GLY A 1 170 ? -2.781 -13.278 -16.069 1.00 87.31 170 GLY A O 1
ATOM 1455 N N . SER A 1 171 ? -4.668 -13.831 -14.975 1.00 92.38 171 SER A N 1
ATOM 1456 C CA . SER A 1 171 ? -5.376 -12.559 -15.151 1.00 92.38 171 SER A CA 1
ATOM 1457 C C . SER A 1 171 ? -5.599 -11.876 -13.800 1.00 92.38 171 SER A C 1
ATOM 1459 O O . SER A 1 171 ? -5.705 -12.531 -12.761 1.00 92.38 171 SER A O 1
ATOM 1461 N N . ILE A 1 172 ? -5.708 -10.548 -13.789 1.00 92.31 172 ILE A N 1
ATOM 1462 C CA . ILE A 1 172 ? -6.113 -9.805 -12.589 1.00 92.31 172 ILE A CA 1
ATOM 1463 C C . ILE A 1 172 ? -7.634 -9.773 -12.548 1.00 92.31 172 ILE A C 1
ATOM 1465 O O . ILE A 1 172 ? -8.278 -9.252 -13.459 1.00 92.31 172 ILE A O 1
ATOM 1469 N N . VAL A 1 173 ? -8.209 -10.297 -11.471 1.00 95.19 173 VAL A N 1
ATOM 1470 C CA . VAL A 1 173 ? -9.655 -10.329 -11.235 1.00 95.19 173 VAL A CA 1
ATOM 1471 C C . VAL A 1 173 ? -10.041 -9.421 -10.076 1.00 95.19 173 VAL A C 1
ATOM 1473 O O . VAL A 1 173 ? -9.236 -9.148 -9.184 1.00 95.19 173 VAL A O 1
ATOM 1476 N N . SER A 1 174 ? -11.286 -8.958 -10.064 1.00 96.25 174 SER A N 1
ATOM 1477 C CA . SER A 1 174 ? -11.785 -8.126 -8.979 1.00 96.25 174 SER A CA 1
ATOM 1478 C C . SER A 1 174 ? -12.062 -8.957 -7.729 1.00 96.25 174 SER A C 1
ATOM 1480 O O . SER A 1 174 ? -12.838 -9.913 -7.768 1.00 96.25 174 SER A O 1
ATOM 1482 N N . LYS A 1 175 ? -11.506 -8.578 -6.577 1.00 95.25 175 LYS A N 1
ATOM 1483 C CA . LYS A 1 175 ? -11.855 -9.190 -5.279 1.00 95.25 175 LYS A CA 1
ATOM 1484 C C . LYS A 1 175 ? -13.109 -8.581 -4.639 1.00 95.25 175 LYS A C 1
ATOM 1486 O O . LYS A 1 175 ? -13.617 -9.158 -3.674 1.00 95.25 175 LYS A O 1
ATOM 1491 N N . LYS A 1 176 ? -13.610 -7.447 -5.149 1.00 95.38 176 LYS A N 1
ATOM 1492 C CA . LYS A 1 176 ? -14.729 -6.674 -4.578 1.00 95.38 176 LYS A CA 1
ATOM 1493 C C . LYS A 1 176 ? -15.607 -6.039 -5.662 1.00 95.38 176 LYS A C 1
ATOM 1495 O O . LYS A 1 176 ? -15.164 -5.844 -6.789 1.00 95.38 176 LYS A O 1
ATOM 1500 N N . ASP A 1 177 ? -16.837 -5.693 -5.305 1.00 97.31 177 ASP A N 1
ATOM 1501 C CA . ASP A 1 177 ? -17.669 -4.823 -6.138 1.00 97.31 177 ASP A CA 1
ATOM 1502 C C . ASP A 1 177 ? -17.155 -3.387 -6.010 1.00 97.31 177 ASP A C 1
ATOM 1504 O O . ASP A 1 177 ? -16.928 -2.910 -4.893 1.00 97.31 177 ASP A O 1
ATOM 1508 N N . ALA A 1 178 ? -16.941 -2.705 -7.134 1.00 97.25 178 ALA A N 1
ATOM 1509 C CA . ALA A 1 178 ? -16.309 -1.393 -7.127 1.00 97.25 178 ALA A CA 1
ATOM 1510 C C . ALA A 1 178 ? -16.641 -0.548 -8.358 1.00 97.25 178 ALA A C 1
ATOM 1512 O O . ALA A 1 178 ? -16.973 -1.064 -9.424 1.00 97.25 178 ALA A O 1
ATOM 1513 N N . VAL A 1 179 ? -16.481 0.767 -8.221 1.00 96.50 179 VAL A N 1
ATOM 1514 C CA . VAL A 1 179 ? -16.400 1.698 -9.353 1.00 96.50 179 VAL A CA 1
ATOM 1515 C C . VAL A 1 179 ? -14.940 2.089 -9.544 1.00 96.50 179 VAL A C 1
ATOM 1517 O O . VAL A 1 179 ? -14.327 2.622 -8.623 1.00 96.50 179 VAL A O 1
ATOM 1520 N N . ILE A 1 180 ? -14.376 1.817 -10.720 1.00 91.25 180 ILE A N 1
ATOM 1521 C CA . ILE A 1 180 ? -12.965 2.088 -11.028 1.00 91.25 180 ILE A CA 1
ATOM 1522 C C . ILE A 1 180 ? -12.675 3.590 -10.942 1.00 91.25 180 ILE A C 1
ATOM 1524 O O . ILE A 1 180 ? -13.350 4.377 -11.607 1.00 91.25 180 ILE A O 1
ATOM 1528 N N . ASP A 1 181 ? -11.642 3.977 -10.192 1.00 90.06 181 ASP A N 1
ATOM 1529 C CA . ASP A 1 181 ? -11.161 5.365 -10.141 1.00 90.06 181 ASP A CA 1
ATOM 1530 C C . ASP A 1 181 ? -9.934 5.560 -11.040 1.00 90.06 181 ASP A C 1
ATOM 1532 O O . ASP A 1 181 ? -9.975 6.320 -12.010 1.00 90.06 181 ASP A O 1
ATOM 1536 N N . TYR A 1 182 ? -8.866 4.804 -10.783 1.00 81.44 182 TYR A N 1
ATOM 1537 C CA . TYR A 1 182 ? -7.676 4.764 -11.629 1.00 81.44 182 TYR A CA 1
ATOM 1538 C C . TYR A 1 182 ? -7.012 3.389 -11.588 1.00 81.44 182 TYR A C 1
ATOM 1540 O O . TYR A 1 182 ? -7.264 2.563 -10.708 1.00 81.44 182 TYR A O 1
ATOM 1548 N N . PHE A 1 183 ? -6.157 3.129 -12.570 1.00 83.81 183 PHE A N 1
ATOM 1549 C CA . PHE A 1 183 ? -5.421 1.879 -12.671 1.00 83.81 183 PHE A CA 1
ATOM 1550 C C . PHE A 1 183 ? -4.094 2.088 -13.397 1.00 83.81 183 PHE A C 1
ATOM 1552 O O . PHE A 1 183 ? -3.981 2.942 -14.272 1.00 83.81 183 PHE A O 1
ATOM 1559 N N . TYR A 1 184 ? -3.107 1.273 -13.039 1.00 76.62 184 TYR A N 1
ATOM 1560 C CA . TYR A 1 184 ? -1.807 1.188 -13.692 1.00 76.62 184 TYR A CA 1
ATOM 1561 C C . TYR A 1 184 ? -1.624 -0.240 -14.180 1.00 76.62 184 TYR A C 1
ATOM 1563 O O . TYR A 1 184 ? -1.611 -1.168 -13.375 1.00 76.62 184 TYR A O 1
ATOM 1571 N N . ILE A 1 185 ? -1.491 -0.433 -15.487 1.00 79.75 185 ILE A N 1
ATOM 1572 C CA . ILE A 1 185 ? -1.290 -1.761 -16.068 1.00 79.75 185 ILE A CA 1
ATOM 1573 C C . ILE A 1 185 ? 0.132 -1.820 -16.602 1.00 79.75 185 ILE A C 1
ATOM 1575 O O . ILE A 1 185 ? 0.556 -0.970 -17.377 1.00 79.75 185 ILE A O 1
ATOM 1579 N N . HIS A 1 186 ? 0.881 -2.807 -16.125 1.00 74.56 186 HIS A N 1
ATOM 1580 C CA . HIS A 1 186 ? 2.247 -3.075 -16.557 1.00 74.56 186 HIS A CA 1
ATOM 1581 C C . HIS A 1 186 ? 2.296 -4.201 -17.589 1.00 74.56 186 HIS A C 1
ATOM 1583 O O . HIS A 1 186 ? 3.135 -4.165 -18.481 1.00 74.56 186 HIS A O 1
ATOM 1589 N N . LYS A 1 187 ? 1.421 -5.205 -17.455 1.00 73.50 187 LYS A N 1
ATOM 1590 C CA . LYS A 1 187 ? 1.341 -6.374 -18.336 1.00 73.50 187 LYS A CA 1
ATOM 1591 C C . LYS A 1 187 ? -0.106 -6.873 -18.391 1.00 73.50 187 LYS A C 1
ATOM 1593 O O . LYS A 1 187 ? -0.749 -6.947 -17.345 1.00 73.50 187 LYS A O 1
ATOM 1598 N N . GLY A 1 188 ? -0.599 -7.251 -19.567 1.00 79.69 188 GLY A N 1
ATOM 1599 C CA . GLY A 1 188 ? -1.978 -7.724 -19.759 1.00 79.69 188 GLY A CA 1
ATOM 1600 C C . GLY A 1 188 ? -2.870 -6.732 -20.513 1.00 79.69 188 GLY A C 1
ATOM 1601 O O . GLY A 1 188 ? -2.571 -5.542 -20.601 1.00 79.69 188 GLY A O 1
ATOM 1602 N N . ASN A 1 189 ? -3.981 -7.231 -21.048 1.00 83.50 189 ASN A N 1
ATOM 1603 C CA . ASN A 1 189 ? -4.988 -6.447 -21.755 1.00 83.50 189 ASN A CA 1
ATOM 1604 C C . ASN A 1 189 ? -5.974 -5.815 -20.765 1.00 83.50 189 ASN A C 1
ATOM 1606 O O . ASN A 1 189 ? -6.646 -6.516 -20.007 1.00 83.50 189 ASN A O 1
ATOM 1610 N N . SER A 1 190 ? -6.096 -4.485 -20.772 1.00 85.62 190 SER A N 1
ATOM 1611 C CA . SER A 1 190 ? -7.081 -3.792 -19.932 1.00 85.62 190 SER A CA 1
ATOM 1612 C C . SER A 1 190 ? -8.503 -4.067 -20.411 1.00 85.62 190 SER A C 1
ATOM 1614 O O . SER A 1 190 ? -8.850 -3.734 -21.543 1.00 85.62 190 SER A O 1
ATOM 1616 N N . LEU A 1 191 ? -9.360 -4.582 -19.530 1.00 86.25 191 LEU A N 1
ATOM 1617 C CA . LEU A 1 191 ? -10.801 -4.706 -19.783 1.00 86.25 191 LEU A CA 1
ATOM 1618 C C . LEU A 1 191 ? -11.614 -3.636 -19.042 1.00 86.25 191 LEU A C 1
ATOM 1620 O O . LEU A 1 191 ? -12.850 -3.686 -19.005 1.00 86.25 191 LEU A O 1
ATOM 1624 N N . ILE A 1 192 ? -10.937 -2.666 -18.429 1.00 85.62 192 ILE A N 1
ATOM 1625 C CA . ILE A 1 192 ? -11.534 -1.645 -17.571 1.00 85.62 192 ILE A CA 1
ATOM 1626 C C . ILE A 1 192 ? -11.223 -0.229 -18.046 1.00 85.62 192 ILE A C 1
ATOM 1628 O O . ILE A 1 192 ? -10.253 0.031 -18.754 1.00 85.62 192 ILE A O 1
ATOM 1632 N N . SER A 1 193 ? -12.081 0.694 -17.624 1.00 83.12 193 SER A N 1
ATOM 1633 C CA . SER A 1 193 ? -11.952 2.130 -17.840 1.00 83.12 193 SER A CA 1
ATOM 1634 C C . SER A 1 193 ? -12.373 2.863 -16.570 1.00 83.12 193 SER A C 1
ATOM 1636 O O . SER A 1 193 ? -13.116 2.317 -15.748 1.00 83.12 193 SER A O 1
ATOM 1638 N N . LYS A 1 194 ? -11.936 4.114 -16.416 1.00 80.25 194 LYS A N 1
ATOM 1639 C CA . LYS A 1 194 ? -12.378 4.974 -15.314 1.00 80.25 194 LYS A CA 1
ATOM 1640 C C . LYS A 1 194 ? -13.910 5.061 -15.265 1.00 80.25 194 LYS A C 1
ATOM 1642 O O . LYS A 1 194 ? -14.567 5.065 -16.306 1.00 80.25 194 LYS A O 1
ATOM 1647 N N . ASN A 1 195 ? -14.468 5.115 -14.057 1.00 86.50 195 ASN A N 1
ATOM 1648 C CA . ASN A 1 195 ? -15.902 5.138 -13.745 1.00 86.50 195 ASN A CA 1
ATOM 1649 C C . ASN A 1 195 ? -16.698 3.890 -14.166 1.00 86.50 195 ASN A C 1
ATOM 1651 O O . ASN A 1 195 ? -17.927 3.885 -14.069 1.00 86.50 195 ASN A O 1
ATOM 1655 N N . LYS A 1 196 ? -16.039 2.817 -14.615 1.00 89.19 196 LYS A N 1
ATOM 1656 C CA . LYS A 1 196 ? -16.713 1.545 -14.888 1.00 89.19 196 LYS A CA 1
ATOM 1657 C C . LYS A 1 196 ? -17.064 0.853 -13.572 1.00 89.19 196 LYS A C 1
ATOM 1659 O O . LYS A 1 196 ? -16.228 0.763 -12.679 1.00 89.19 196 LYS A O 1
ATOM 1664 N N . TYR A 1 197 ? -18.286 0.340 -13.465 1.00 96.44 197 TYR A N 1
ATOM 1665 C CA . TYR A 1 197 ? -18.661 -0.558 -12.376 1.00 96.44 197 TYR A CA 1
ATOM 1666 C C . TYR A 1 197 ? -18.205 -1.986 -12.694 1.00 96.44 197 TYR A C 1
ATOM 1668 O O . TYR A 1 197 ? -18.426 -2.472 -13.806 1.00 96.44 197 TYR A O 1
ATOM 1676 N N . VAL A 1 198 ? -17.582 -2.640 -11.718 1.00 96.31 198 VAL A N 1
ATOM 1677 C CA . VAL A 1 198 ? -17.119 -4.029 -11.781 1.00 96.31 198 VAL A CA 1
ATOM 1678 C C . VAL A 1 198 ? -17.630 -4.793 -10.568 1.00 96.31 198 VAL A C 1
ATOM 1680 O O . VAL A 1 198 ? -17.741 -4.245 -9.468 1.00 96.31 198 VAL A O 1
ATOM 1683 N N . LYS A 1 199 ? -17.940 -6.067 -10.766 1.00 97.38 199 LYS A N 1
ATOM 1684 C CA . LYS A 1 199 ? -18.332 -6.993 -9.708 1.00 97.38 199 LYS A CA 1
ATOM 1685 C C . LYS A 1 199 ? -17.147 -7.830 -9.265 1.00 97.38 199 LYS A C 1
ATOM 1687 O O . LYS A 1 199 ? -16.203 -8.069 -10.019 1.00 97.38 199 LYS A O 1
ATOM 1692 N N . LYS A 1 200 ? -17.215 -8.339 -8.042 1.00 96.62 200 LYS A N 1
ATOM 1693 C CA . LYS A 1 200 ? -16.302 -9.367 -7.556 1.00 96.62 200 LYS A CA 1
ATOM 1694 C C . LYS A 1 200 ? -16.303 -10.557 -8.521 1.00 96.62 200 LYS A C 1
ATOM 1696 O O . LYS A 1 200 ? -17.345 -11.141 -8.803 1.00 96.62 200 LYS A O 1
ATOM 1701 N N . GLY A 1 201 ? -15.113 -10.942 -8.965 1.00 95.50 201 GLY A N 1
ATOM 1702 C CA . GLY A 1 201 ? -14.876 -12.007 -9.934 1.00 95.50 201 GLY A CA 1
ATOM 1703 C C . GLY A 1 201 ? -14.686 -11.524 -11.371 1.00 95.50 201 GLY A C 1
ATOM 1704 O O . GLY A 1 201 ? -14.172 -12.301 -12.173 1.00 95.50 201 GLY A O 1
ATOM 1705 N N . ASP A 1 202 ? -15.030 -10.273 -11.695 1.00 96.38 202 ASP A N 1
ATOM 1706 C CA . ASP A 1 202 ? -14.828 -9.731 -13.042 1.00 96.38 202 ASP A CA 1
ATOM 1707 C C . ASP A 1 202 ? -13.335 -9.673 -13.385 1.00 96.38 202 ASP A C 1
ATOM 1709 O O . ASP A 1 202 ? -12.506 -9.302 -12.551 1.00 96.38 202 ASP A O 1
ATOM 1713 N N . VAL A 1 203 ? -12.988 -10.016 -14.627 1.00 94.38 203 VAL A N 1
ATOM 1714 C CA . VAL A 1 203 ? -11.621 -9.867 -15.137 1.00 94.38 203 VAL A CA 1
ATOM 1715 C C . VAL A 1 203 ? -11.357 -8.386 -15.393 1.00 94.38 203 VAL A C 1
ATOM 1717 O O . VAL A 1 203 ? -12.057 -7.741 -16.173 1.00 94.38 203 VAL A O 1
ATOM 1720 N N . LEU A 1 204 ? -10.353 -7.847 -14.707 1.00 93.06 204 LEU A N 1
ATOM 1721 C CA . LEU A 1 204 ? -9.946 -6.448 -14.798 1.00 93.06 204 LEU A CA 1
ATOM 1722 C C . LEU A 1 204 ? -8.845 -6.272 -15.843 1.00 93.06 204 LEU A C 1
ATOM 1724 O O . LEU A 1 204 ? -8.908 -5.366 -16.675 1.00 93.06 204 LEU A O 1
ATOM 1728 N N . VAL A 1 205 ? -7.856 -7.165 -15.796 1.00 91.50 205 VAL A N 1
ATOM 1729 C CA . VAL A 1 205 ? -6.731 -7.213 -16.730 1.00 91.50 205 VAL A CA 1
ATOM 1730 C C . VAL A 1 205 ? -6.569 -8.650 -17.187 1.00 91.50 205 VAL A C 1
ATOM 1732 O O . VAL A 1 205 ? -6.338 -9.534 -16.362 1.00 91.50 205 VAL A O 1
ATOM 1735 N N . ASP A 1 206 ? -6.710 -8.883 -18.483 1.00 87.62 206 ASP A N 1
ATOM 1736 C CA . ASP A 1 206 ? -6.599 -10.209 -19.071 1.00 87.62 206 ASP A CA 1
ATOM 1737 C C . ASP A 1 206 ? -5.139 -10.563 -19.381 1.00 87.62 206 ASP A C 1
ATOM 1739 O O . ASP A 1 206 ? -4.399 -9.763 -19.953 1.00 87.62 206 ASP A O 1
ATOM 1743 N N . GLY A 1 207 ? -4.718 -11.762 -18.985 1.00 84.94 207 GLY A N 1
ATOM 1744 C CA . GLY A 1 207 ? -3.397 -12.314 -19.271 1.00 84.94 207 GLY A CA 1
ATOM 1745 C C . GLY A 1 207 ? -3.272 -12.923 -20.667 1.00 84.94 207 GLY A C 1
ATOM 1746 O O . GLY A 1 207 ? -2.191 -13.371 -21.025 1.00 84.94 207 GLY A O 1
ATOM 1747 N N . TYR A 1 208 ? -4.340 -12.970 -21.465 1.00 82.44 208 TYR A N 1
ATOM 1748 C CA . TYR A 1 208 ? -4.269 -13.432 -22.850 1.00 82.44 208 TYR A CA 1
ATOM 1749 C C . TYR A 1 208 ? -4.024 -12.261 -23.808 1.00 82.44 208 TYR A C 1
ATOM 1751 O O . TYR A 1 208 ? -4.882 -11.392 -23.984 1.00 82.44 208 TYR A O 1
ATOM 1759 N N . ILE A 1 209 ? -2.847 -12.237 -24.436 1.00 75.38 209 ILE A N 1
ATOM 1760 C CA . ILE A 1 209 ? -2.457 -11.228 -25.425 1.00 75.38 209 ILE A CA 1
ATOM 1761 C C . ILE A 1 209 ? -2.033 -11.935 -26.712 1.00 75.38 209 ILE A C 1
ATOM 1763 O O . ILE A 1 209 ? -1.101 -12.731 -26.710 1.00 75.38 209 ILE A O 1
ATOM 1767 N N . ASN A 1 210 ? -2.696 -11.615 -27.828 1.00 70.81 210 ASN A N 1
ATOM 1768 C CA . ASN A 1 210 ? -2.271 -11.989 -29.184 1.00 70.81 210 ASN A CA 1
ATOM 1769 C C . ASN A 1 210 ? -1.934 -13.475 -29.398 1.00 70.81 210 ASN A C 1
ATOM 1771 O O . ASN A 1 210 ? -1.005 -13.808 -30.128 1.00 70.81 210 ASN A O 1
ATOM 1775 N N . GLY A 1 211 ? -2.699 -14.380 -28.785 1.00 72.94 211 GLY A N 1
ATOM 1776 C CA . GLY A 1 211 ? -2.467 -15.821 -28.919 1.00 72.94 211 GLY A CA 1
ATOM 1777 C C . GLY A 1 211 ? -1.603 -16.430 -27.817 1.00 72.94 211 GLY A C 1
ATOM 1778 O O . GLY A 1 211 ? -1.589 -17.650 -27.690 1.00 72.94 211 GLY A O 1
ATOM 1779 N N . SER A 1 212 ? -0.955 -15.606 -26.994 1.00 70.94 212 SER A N 1
ATOM 1780 C CA . SER A 1 212 ? -0.060 -16.038 -25.924 1.00 70.94 212 SER A CA 1
ATOM 1781 C C . SER A 1 212 ? -0.637 -15.711 -24.552 1.00 70.94 212 SER A C 1
ATOM 1783 O O . SER A 1 212 ? -1.211 -14.644 -24.323 1.00 70.94 212 SER A O 1
ATOM 1785 N N . TYR A 1 213 ? -0.453 -16.631 -23.609 1.00 80.12 213 TYR A N 1
ATOM 1786 C CA . TYR A 1 213 ? -0.728 -16.363 -22.205 1.00 80.12 213 TYR A CA 1
ATOM 1787 C C . TYR A 1 213 ? 0.487 -15.718 -21.550 1.00 80.12 213 TYR A C 1
ATOM 1789 O O . TYR A 1 213 ? 1.626 -16.112 -21.784 1.00 80.12 213 TYR A O 1
ATOM 1797 N N . ILE A 1 214 ? 0.233 -14.736 -20.696 1.00 80.06 214 ILE A N 1
ATOM 1798 C CA . ILE A 1 214 ? 1.218 -14.059 -19.859 1.00 80.06 214 ILE A CA 1
ATOM 1799 C C . ILE A 1 214 ? 0.655 -13.879 -18.441 1.00 80.06 214 ILE A C 1
ATOM 1801 O O . ILE A 1 214 ? -0.553 -13.961 -18.218 1.00 80.06 214 ILE A O 1
ATOM 1805 N N . GLY A 1 215 ? 1.520 -13.613 -17.464 1.00 82.69 215 GLY A N 1
ATOM 1806 C CA . GLY A 1 215 ? 1.090 -13.165 -16.139 1.00 82.69 215 GLY A CA 1
ATOM 1807 C C . GLY A 1 215 ? 0.683 -11.690 -16.162 1.00 82.69 215 GLY A C 1
ATOM 1808 O O . GLY A 1 215 ? 1.540 -10.816 -16.303 1.00 82.69 215 GLY A O 1
ATOM 1809 N N . ALA A 1 216 ? -0.610 -11.388 -16.037 1.00 85.31 216 ALA A N 1
ATOM 1810 C CA . ALA A 1 216 ? -1.093 -10.012 -15.946 1.00 85.31 216 ALA A CA 1
ATOM 1811 C C . ALA A 1 216 ? -0.554 -9.309 -14.686 1.00 85.31 216 ALA A C 1
ATOM 1813 O O . ALA A 1 216 ? -0.584 -9.856 -13.584 1.00 85.31 216 ALA A O 1
ATOM 1814 N N . LYS A 1 217 ? -0.099 -8.062 -14.837 1.00 82.94 217 LYS A N 1
ATOM 1815 C CA . LYS A 1 217 ? 0.497 -7.256 -13.766 1.00 82.94 217 LYS A CA 1
ATOM 1816 C C . LYS A 1 217 ? -0.029 -5.830 -13.812 1.00 82.94 217 LYS A C 1
ATOM 1818 O O . LYS A 1 217 ? 0.036 -5.161 -14.842 1.00 82.94 217 LYS A O 1
ATOM 1823 N N . GLY A 1 218 ? -0.496 -5.336 -12.674 1.00 79.69 218 GLY A N 1
ATOM 1824 C CA . GLY A 1 218 ? -1.049 -3.996 -12.557 1.00 79.69 218 GLY A CA 1
ATOM 1825 C C . GLY A 1 218 ? -1.689 -3.738 -11.198 1.00 79.69 218 GLY A C 1
ATOM 1826 O O . GLY A 1 218 ? -1.896 -4.656 -10.405 1.00 79.69 218 GLY A O 1
ATOM 1827 N N . LEU A 1 219 ? -2.001 -2.472 -10.947 1.00 82.81 219 LEU A N 1
ATOM 1828 C CA . LEU A 1 219 ? -2.742 -1.986 -9.793 1.00 82.81 219 LEU A CA 1
ATOM 1829 C C . LEU A 1 219 ? -4.076 -1.426 -10.280 1.00 82.81 219 LEU A C 1
ATOM 1831 O O . LEU A 1 219 ? -4.103 -0.590 -11.178 1.00 82.81 219 LEU A O 1
ATOM 1835 N N . VAL A 1 220 ? -5.176 -1.857 -9.669 1.00 88.12 220 VAL A N 1
ATOM 1836 C CA . VAL A 1 220 ? -6.512 -1.336 -9.971 1.00 88.12 220 VAL A CA 1
ATOM 1837 C C . VAL A 1 220 ? -7.126 -0.802 -8.689 1.00 88.12 220 VAL A C 1
ATOM 1839 O O . VAL A 1 220 ? -7.342 -1.572 -7.750 1.00 88.12 220 VAL A O 1
ATOM 1842 N N . MET A 1 221 ? -7.410 0.498 -8.668 1.00 90.50 221 MET A N 1
ATOM 1843 C CA . MET A 1 221 ? -8.003 1.201 -7.535 1.00 90.50 221 MET A CA 1
ATOM 1844 C C . MET A 1 221 ? -9.458 1.533 -7.845 1.00 90.50 221 MET A C 1
ATOM 1846 O O . MET A 1 221 ? -9.798 2.008 -8.935 1.00 90.50 221 MET A O 1
ATOM 1850 N N . GLY A 1 222 ? -10.338 1.265 -6.886 1.00 94.38 222 GLY A N 1
ATOM 1851 C CA . GLY A 1 222 ? -11.765 1.489 -7.059 1.00 94.38 222 GLY A CA 1
ATOM 1852 C C . GLY A 1 222 ? -12.453 1.911 -5.775 1.00 94.38 222 GLY A C 1
ATOM 1853 O O . GLY A 1 222 ? -12.027 1.562 -4.673 1.00 94.38 222 GLY A O 1
ATOM 1854 N N . TYR A 1 223 ? -13.544 2.652 -5.941 1.00 97.38 223 TYR A N 1
ATOM 1855 C CA . TYR A 1 223 ? -14.453 2.977 -4.858 1.00 97.38 223 TYR A CA 1
ATOM 1856 C C . TYR A 1 223 ? -15.307 1.763 -4.512 1.00 97.38 223 TYR A C 1
ATOM 1858 O O . TYR A 1 223 ? -16.086 1.294 -5.345 1.00 97.38 223 TYR A O 1
ATOM 1866 N N . THR A 1 224 ? -15.185 1.283 -3.280 1.00 96.69 224 THR A N 1
ATOM 1867 C CA . THR A 1 224 ? -15.989 0.196 -2.723 1.00 96.69 224 THR A CA 1
ATOM 1868 C C . THR A 1 224 ? -16.960 0.734 -1.680 1.00 96.69 224 THR A C 1
ATOM 1870 O O . THR A 1 224 ? -16.726 1.771 -1.051 1.00 96.69 224 THR A O 1
ATOM 1873 N N . TYR A 1 225 ? -18.062 0.009 -1.505 1.00 96.12 225 TYR A N 1
ATOM 1874 C CA . TYR A 1 225 ? -19.078 0.288 -0.498 1.00 96.12 225 TYR A CA 1
ATOM 1875 C C . TYR A 1 225 ? -19.240 -0.951 0.375 1.00 96.12 225 TYR A C 1
ATOM 1877 O O . TYR A 1 225 ? -19.528 -2.034 -0.134 1.00 96.12 225 TYR A O 1
ATOM 1885 N N . GLU A 1 226 ? -19.044 -0.802 1.680 1.00 95.00 226 GLU A N 1
ATOM 1886 C CA . GLU A 1 226 ? -19.112 -1.909 2.634 1.00 95.00 226 GLU A CA 1
ATOM 1887 C C . GLU A 1 226 ? -20.020 -1.558 3.810 1.00 95.00 226 GLU A C 1
ATOM 1889 O O . GLU A 1 226 ? -19.952 -0.453 4.346 1.00 95.00 226 GLU A O 1
ATOM 1894 N N . SER A 1 227 ? -20.862 -2.513 4.206 1.00 96.62 227 SER A N 1
ATOM 1895 C CA . SER A 1 227 ? -21.659 -2.423 5.426 1.00 96.62 227 SER A CA 1
ATOM 1896 C C . SER A 1 227 ? -20.868 -3.019 6.583 1.00 96.62 227 SER A C 1
ATOM 1898 O O . SER A 1 227 ? -20.453 -4.174 6.500 1.00 96.62 227 SER A O 1
ATOM 1900 N N . ILE A 1 228 ? -20.676 -2.249 7.651 1.00 97.06 228 ILE A N 1
ATOM 1901 C CA . ILE A 1 228 ? -19.885 -2.642 8.821 1.00 97.06 228 ILE A CA 1
ATOM 1902 C C . ILE A 1 228 ? -20.757 -2.520 10.065 1.00 97.06 228 ILE A C 1
ATOM 1904 O O . ILE A 1 228 ? -21.266 -1.438 10.347 1.00 97.06 228 ILE A O 1
ATOM 1908 N N . ASP A 1 229 ? -20.892 -3.609 10.818 1.00 97.19 229 ASP A N 1
ATOM 1909 C CA . ASP A 1 229 ? -21.599 -3.619 12.098 1.00 97.19 229 ASP A CA 1
ATOM 1910 C C . ASP A 1 229 ? -20.594 -3.557 13.256 1.00 97.19 229 ASP A C 1
ATOM 1912 O O . ASP A 1 229 ? -19.658 -4.356 13.321 1.00 97.19 229 ASP A O 1
ATOM 1916 N N . ILE A 1 230 ? -20.788 -2.608 14.174 1.00 97.06 230 ILE A N 1
ATOM 1917 C CA . ILE A 1 230 ? -19.991 -2.454 15.397 1.00 97.06 230 ILE A CA 1
ATOM 1918 C C . ILE A 1 230 ? -20.905 -2.584 16.609 1.00 97.06 230 ILE A C 1
ATOM 1920 O O . ILE A 1 230 ? -21.948 -1.935 16.680 1.00 97.06 230 ILE A O 1
ATOM 1924 N N . VAL A 1 231 ? -20.487 -3.397 17.576 1.00 96.38 231 VAL A N 1
ATOM 1925 C CA . VAL A 1 231 ? -21.148 -3.512 18.877 1.00 96.38 231 VAL A CA 1
ATOM 1926 C C . VAL A 1 231 ? -20.410 -2.630 19.876 1.00 96.38 231 VAL A C 1
ATOM 1928 O O . VAL A 1 231 ? -19.191 -2.734 20.011 1.00 96.38 231 VAL A O 1
ATOM 1931 N N . VAL A 1 232 ? -21.149 -1.764 20.561 1.00 94.94 232 VAL A N 1
ATOM 1932 C CA . VAL A 1 232 ? -20.638 -0.891 21.620 1.00 94.94 232 VAL A CA 1
ATOM 1933 C C . VAL A 1 232 ? -21.471 -1.109 22.875 1.00 94.94 232 VAL A C 1
ATOM 1935 O O . VAL A 1 232 ? -22.696 -0.981 22.832 1.00 94.94 232 VAL A O 1
ATOM 1938 N N . ASN A 1 233 ? -20.818 -1.431 23.989 1.00 94.75 233 ASN A N 1
ATOM 1939 C CA . ASN A 1 233 ? -21.498 -1.594 25.270 1.00 94.75 233 ASN A CA 1
ATOM 1940 C C . ASN A 1 233 ? -22.013 -0.243 25.771 1.00 94.75 233 ASN A C 1
ATOM 1942 O O . ASN A 1 233 ? -21.368 0.791 25.594 1.00 94.75 233 ASN A O 1
ATOM 1946 N N . LYS A 1 234 ? -23.171 -0.245 26.427 1.00 93.19 234 LYS A N 1
ATOM 1947 C CA . LYS A 1 234 ? -23.701 0.945 27.107 1.00 93.19 234 LYS A CA 1
ATOM 1948 C C . LYS A 1 234 ? -22.870 1.324 28.318 1.00 93.19 234 LYS A C 1
ATOM 1950 O O . LYS A 1 234 ? -22.854 2.489 28.681 1.00 93.19 234 LYS A O 1
ATOM 1955 N N . VAL A 1 235 ? -22.197 0.352 28.918 1.00 92.06 235 VAL A N 1
ATOM 1956 C CA . VAL A 1 235 ? -21.349 0.538 30.086 1.00 92.06 235 VAL A CA 1
ATOM 1957 C C . VAL A 1 235 ? -20.032 -0.175 29.819 1.00 92.06 235 VAL A C 1
ATOM 1959 O O . VAL A 1 235 ? -20.028 -1.375 29.551 1.00 92.06 235 VAL A O 1
ATOM 1962 N N . ASP A 1 236 ? -18.934 0.570 29.861 1.00 86.50 236 ASP A N 1
ATOM 1963 C CA . ASP A 1 236 ? -17.583 0.019 29.854 1.00 86.50 236 ASP A CA 1
ATOM 1964 C C . ASP A 1 236 ? -16.937 0.250 31.224 1.00 86.50 236 ASP A C 1
ATOM 1966 O O . ASP A 1 236 ? -17.027 1.337 31.794 1.00 86.50 236 ASP A O 1
ATOM 1970 N N . GLU A 1 237 ? -16.278 -0.779 31.752 1.00 87.62 237 GLU A N 1
ATOM 1971 C CA . GLU A 1 237 ? -15.569 -0.719 33.029 1.00 87.62 237 GLU A CA 1
ATOM 1972 C C . GLU A 1 237 ? -14.061 -0.788 32.783 1.00 87.62 237 GLU A C 1
ATOM 1974 O O . GLU A 1 237 ? -13.562 -1.708 32.129 1.00 87.62 237 GLU A O 1
ATOM 1979 N N . PHE A 1 238 ? -13.329 0.189 33.313 1.00 85.06 238 PHE A N 1
ATOM 1980 C CA . PHE A 1 238 ? -11.876 0.266 33.200 1.00 85.06 238 PHE A CA 1
ATOM 1981 C C . PHE A 1 238 ? -11.237 0.280 34.580 1.00 85.06 238 PHE A C 1
ATOM 1983 O O . PHE A 1 238 ? -11.504 1.172 35.383 1.00 85.06 238 PHE A O 1
ATOM 1990 N N . GLU A 1 239 ? -10.336 -0.664 34.833 1.00 88.00 239 GLU A N 1
ATOM 1991 C CA . GLU A 1 239 ? -9.440 -0.596 35.983 1.00 88.00 239 GLU A CA 1
ATOM 1992 C C . GLU A 1 239 ? -8.259 0.322 35.657 1.00 88.00 239 GLU A C 1
ATOM 1994 O O . GLU A 1 239 ? -7.483 0.049 34.739 1.00 88.00 239 GLU A O 1
ATOM 1999 N N . ILE A 1 240 ? -8.111 1.406 36.415 1.00 88.25 240 ILE A N 1
ATOM 2000 C CA . ILE A 1 240 ? -6.971 2.318 36.320 1.00 88.25 240 ILE A CA 1
ATOM 2001 C C . ILE A 1 240 ? -6.138 2.274 37.598 1.00 88.25 240 ILE A C 1
ATOM 2003 O O . ILE A 1 240 ? -6.672 2.352 38.704 1.00 88.25 240 ILE A O 1
ATOM 2007 N N . GLU A 1 241 ? -4.820 2.178 37.442 1.00 89.25 241 GLU A N 1
ATOM 2008 C CA . GLU A 1 241 ? -3.876 2.321 38.552 1.00 89.25 241 GLU A CA 1
ATOM 2009 C C . GLU A 1 241 ? -3.899 3.759 39.083 1.00 89.25 241 GLU A C 1
ATOM 2011 O O . GLU A 1 241 ? -3.910 4.730 38.317 1.00 89.25 241 GLU A O 1
ATOM 2016 N N . THR A 1 242 ? -3.914 3.905 40.405 1.00 88.44 242 THR A N 1
ATOM 2017 C CA . THR A 1 242 ? -3.791 5.202 41.070 1.00 88.44 242 THR A CA 1
ATOM 2018 C C . THR A 1 242 ? -2.334 5.464 41.462 1.00 88.44 242 THR A C 1
ATOM 2020 O O . THR A 1 242 ? -1.448 4.634 41.277 1.00 88.44 242 THR A O 1
ATOM 2023 N N . MET A 1 243 ? -2.057 6.649 42.013 1.00 88.19 243 MET A N 1
ATOM 2024 C CA . MET A 1 243 ? -0.738 6.952 42.585 1.00 88.19 243 MET A CA 1
ATOM 2025 C C . MET A 1 243 ? -0.571 6.425 44.020 1.00 88.19 243 MET A C 1
ATOM 2027 O O . MET A 1 243 ? 0.483 6.639 44.622 1.00 88.19 243 MET A O 1
ATOM 2031 N N . ASN A 1 244 ? -1.595 5.785 44.590 1.00 89.12 244 ASN A N 1
ATOM 2032 C CA . ASN A 1 244 ? -1.530 5.244 45.939 1.00 89.12 244 ASN A CA 1
ATOM 2033 C C . ASN A 1 244 ? -0.896 3.856 45.896 1.00 89.12 244 ASN A C 1
ATOM 2035 O O . ASN A 1 244 ? -1.432 2.921 45.304 1.00 89.12 244 ASN A O 1
ATOM 2039 N N . VAL A 1 245 ? 0.260 3.743 46.543 1.00 89.94 245 VAL A N 1
ATOM 2040 C CA . VAL A 1 245 ? 1.052 2.517 46.603 1.00 89.94 245 VAL A CA 1
ATOM 2041 C C . VAL A 1 245 ? 1.347 2.204 48.060 1.00 89.94 245 VAL A C 1
ATOM 2043 O O . VAL A 1 245 ? 1.760 3.089 48.813 1.00 89.94 245 VAL A O 1
ATOM 2046 N N . ASP A 1 246 ? 1.161 0.948 48.449 1.00 92.75 246 ASP A N 1
ATOM 2047 C CA . ASP A 1 246 ? 1.597 0.427 49.739 1.00 92.75 246 ASP A CA 1
ATOM 2048 C C . ASP A 1 246 ? 2.716 -0.600 49.533 1.00 92.75 246 ASP A C 1
ATOM 2050 O O . ASP A 1 246 ? 2.611 -1.509 48.710 1.00 92.75 246 ASP A O 1
ATOM 2054 N N . SER A 1 247 ? 3.816 -0.445 50.267 1.00 91.62 247 SER A N 1
ATOM 2055 C CA . SER A 1 247 ? 5.006 -1.285 50.127 1.00 91.62 247 SER A CA 1
ATOM 2056 C C . SER A 1 247 ? 5.369 -1.883 51.474 1.00 91.62 247 SER A C 1
ATOM 2058 O O . SER A 1 247 ? 5.931 -1.205 52.334 1.00 91.62 247 SER A O 1
ATOM 2060 N N . TYR A 1 248 ? 5.178 -3.190 51.607 1.00 94.19 248 TYR A N 1
ATOM 2061 C CA . TYR A 1 248 ? 5.365 -3.906 52.862 1.00 94.19 248 TYR A CA 1
ATOM 2062 C C . TYR A 1 248 ? 6.142 -5.210 52.670 1.00 94.19 248 TYR A C 1
ATOM 2064 O O . TYR A 1 248 ? 6.404 -5.673 51.559 1.00 94.19 248 TYR A O 1
ATOM 2072 N N . THR A 1 249 ? 6.569 -5.812 53.777 1.00 93.94 249 THR A N 1
ATOM 2073 C CA . THR A 1 249 ? 7.313 -7.078 53.754 1.00 93.94 249 THR A CA 1
ATOM 2074 C C . THR A 1 249 ? 6.413 -8.228 54.190 1.00 93.94 249 THR A C 1
ATOM 2076 O O . THR A 1 249 ? 5.899 -8.217 55.305 1.00 93.94 249 THR A O 1
ATOM 2079 N N . GLU A 1 250 ? 6.250 -9.241 53.340 1.00 93.94 250 GLU A N 1
ATOM 2080 C CA . GLU A 1 250 ? 5.615 -10.516 53.690 1.00 93.94 250 GLU A CA 1
ATOM 2081 C C . GLU A 1 250 ? 6.704 -11.498 54.142 1.00 93.94 250 GLU A C 1
ATOM 2083 O O . GLU A 1 250 ? 7.563 -11.913 53.359 1.00 93.94 250 GLU A O 1
ATOM 2088 N N . ILE A 1 251 ? 6.666 -11.887 55.414 1.00 93.19 251 ILE A N 1
ATOM 2089 C CA . ILE A 1 251 ? 7.496 -12.954 55.968 1.00 93.19 251 ILE A CA 1
ATOM 2090 C C . ILE A 1 251 ? 6.631 -14.204 56.090 1.00 93.19 251 ILE A C 1
ATOM 2092 O O . ILE A 1 251 ? 5.671 -14.239 56.854 1.00 93.19 251 ILE A O 1
ATOM 2096 N N . ASN A 1 252 ? 6.986 -15.250 55.356 1.00 90.81 252 ASN A N 1
ATOM 2097 C CA . ASN A 1 252 ? 6.428 -16.582 55.534 1.00 90.81 252 ASN A CA 1
ATOM 2098 C C . ASN A 1 252 ? 7.361 -17.393 56.435 1.00 90.81 252 ASN A C 1
ATOM 2100 O O . ASN A 1 252 ? 8.547 -17.501 56.130 1.00 90.81 252 ASN A O 1
ATOM 2104 N N . PHE A 1 253 ? 6.839 -17.977 57.510 1.00 90.62 253 PHE A N 1
ATOM 2105 C CA . PHE A 1 253 ? 7.567 -18.881 58.397 1.00 90.62 253 PHE A CA 1
ATOM 2106 C C . PHE A 1 253 ? 6.709 -20.112 58.702 1.00 90.62 253 PHE A C 1
ATOM 2108 O O . PHE A 1 253 ? 5.623 -20.001 59.275 1.00 90.62 253 PHE A O 1
ATOM 2115 N N . PHE A 1 254 ? 7.191 -21.292 58.306 1.00 86.75 254 PHE A N 1
ATOM 2116 C CA . PHE A 1 254 ? 6.497 -22.580 58.420 1.00 86.75 254 PHE A CA 1
ATOM 2117 C C . PHE A 1 254 ? 5.056 -22.548 57.867 1.00 86.75 254 PHE A C 1
ATOM 2119 O O . PHE A 1 254 ? 4.140 -23.117 58.455 1.00 86.75 254 PHE A O 1
ATOM 2126 N N . GLY A 1 255 ? 4.842 -21.851 56.746 1.00 82.69 255 GLY A N 1
ATOM 2127 C CA . GLY A 1 255 ? 3.532 -21.711 56.099 1.00 82.69 255 GLY A CA 1
ATOM 2128 C C . GLY A 1 255 ? 2.649 -20.587 56.657 1.00 82.69 255 GLY A C 1
ATOM 2129 O O . GLY A 1 255 ? 1.627 -20.275 56.045 1.00 82.69 255 GLY A O 1
ATOM 2130 N N . ASN A 1 256 ? 3.036 -19.946 57.765 1.00 90.06 256 ASN A N 1
ATOM 2131 C CA . ASN A 1 256 ? 2.333 -18.786 58.312 1.00 90.06 256 ASN A CA 1
ATOM 2132 C C . ASN A 1 256 ? 2.885 -17.497 57.702 1.00 90.06 256 ASN A C 1
ATOM 2134 O O . ASN A 1 256 ? 4.086 -17.241 57.780 1.00 90.06 256 ASN A O 1
ATOM 2138 N N . LYS A 1 257 ? 2.003 -16.675 57.130 1.00 91.62 257 LYS A N 1
ATOM 2139 C CA . LYS A 1 257 ? 2.358 -15.398 56.499 1.00 91.62 257 LYS A CA 1
ATOM 2140 C C . LYS A 1 257 ? 2.105 -14.237 57.450 1.00 91.62 257 LYS A C 1
ATOM 2142 O O . LYS A 1 257 ? 1.015 -14.117 58.003 1.00 91.62 257 LYS A O 1
ATOM 2147 N N . PHE A 1 258 ? 3.096 -13.368 57.583 1.00 91.50 258 PHE A N 1
ATOM 2148 C CA . PHE A 1 258 ? 3.045 -12.157 58.389 1.00 91.50 258 PHE A CA 1
ATOM 2149 C C . PHE A 1 258 ? 3.418 -10.958 57.518 1.00 91.50 258 PHE A C 1
ATOM 2151 O O . PHE A 1 258 ? 4.512 -10.923 56.957 1.00 91.50 258 PHE A O 1
ATOM 2158 N N . ASN A 1 259 ? 2.518 -9.982 57.416 1.00 91.75 259 ASN A N 1
ATOM 2159 C CA . ASN A 1 259 ? 2.754 -8.742 56.680 1.00 91.75 259 ASN A CA 1
ATOM 2160 C C . ASN A 1 259 ? 3.222 -7.660 57.658 1.00 91.75 259 ASN A C 1
ATOM 2162 O O . ASN A 1 259 ? 2.539 -7.381 58.641 1.00 91.75 259 ASN A O 1
ATOM 2166 N N . PHE A 1 260 ? 4.383 -7.063 57.397 1.00 88.88 260 PHE A N 1
ATOM 2167 C CA . PHE A 1 260 ? 4.990 -6.027 58.230 1.00 88.88 260 PHE A CA 1
ATOM 2168 C C . PHE A 1 260 ? 5.113 -4.715 57.462 1.00 88.88 260 PHE A C 1
ATOM 2170 O O . PHE A 1 260 ? 5.710 -4.692 56.384 1.00 88.88 260 PHE A O 1
ATOM 2177 N N . GLY A 1 261 ? 4.604 -3.634 58.061 1.00 85.38 261 GLY A N 1
ATOM 2178 C CA . GLY A 1 261 ? 4.613 -2.295 57.467 1.00 85.38 261 GLY A CA 1
ATOM 2179 C C . GLY A 1 261 ? 3.538 -2.082 56.403 1.00 85.38 261 GLY A C 1
ATOM 2180 O O . GLY A 1 261 ? 3.748 -1.267 55.521 1.00 85.38 261 GLY A O 1
ATOM 2181 N N . LYS A 1 262 ? 2.444 -2.858 56.450 1.00 89.25 262 LYS A N 1
ATOM 2182 C CA . LYS A 1 262 ? 1.254 -2.609 55.632 1.00 89.25 262 LYS A CA 1
ATOM 2183 C C . LYS A 1 262 ? 0.428 -1.528 56.323 1.00 89.25 262 LYS A C 1
ATOM 2185 O O . LYS A 1 262 ? -0.019 -1.753 57.450 1.00 89.25 262 LYS A O 1
ATOM 2190 N N . ASP A 1 263 ? 0.251 -0.400 55.652 1.00 84.06 263 ASP A N 1
ATOM 2191 C CA . ASP A 1 263 ? -0.398 0.787 56.211 1.00 84.06 263 ASP A CA 1
ATOM 2192 C C . ASP A 1 263 ? -1.793 1.020 55.611 1.00 84.06 263 ASP A C 1
ATOM 2194 O O . ASP A 1 263 ? -2.651 1.605 56.275 1.00 84.06 263 ASP A O 1
ATOM 2198 N N . ASN A 1 264 ? -2.052 0.530 54.394 1.00 85.44 264 ASN A N 1
ATOM 2199 C CA . ASN A 1 264 ? -3.308 0.734 53.677 1.00 85.44 264 ASN A CA 1
ATOM 2200 C C . ASN A 1 264 ? -3.991 -0.596 53.323 1.00 85.44 264 ASN A C 1
ATOM 2202 O O . ASN A 1 264 ? -3.347 -1.593 53.004 1.00 85.44 264 ASN A O 1
ATOM 2206 N N . GLU A 1 265 ? -5.324 -0.609 53.332 1.00 84.19 265 GLU A N 1
ATOM 2207 C CA . GLU A 1 265 ? -6.124 -1.696 52.759 1.00 84.19 265 GLU A CA 1
ATOM 2208 C C . GLU A 1 265 ? -6.855 -1.177 51.523 1.00 84.19 265 GLU A C 1
ATOM 2210 O O . GLU A 1 265 ? -7.779 -0.369 51.629 1.00 84.19 265 GLU A O 1
ATOM 2215 N N . PHE A 1 266 ? -6.431 -1.636 50.345 1.00 87.00 266 PHE A N 1
ATOM 2216 C CA . PHE A 1 266 ? -7.075 -1.288 49.085 1.00 87.00 266 PHE A CA 1
ATOM 2217 C C . PHE A 1 266 ? -8.185 -2.286 48.753 1.00 87.00 266 PHE A C 1
ATOM 2219 O O . PHE A 1 266 ? -8.052 -3.491 48.966 1.00 87.00 266 PHE A O 1
ATOM 2226 N N . SER A 1 267 ? -9.302 -1.769 48.237 1.00 80.56 267 SER A N 1
ATOM 2227 C CA . SER A 1 267 ? -10.453 -2.592 47.842 1.00 80.56 267 SER A CA 1
ATOM 2228 C C . SER A 1 267 ? -10.201 -3.355 46.539 1.00 80.56 267 SER A C 1
ATOM 2230 O O . SER A 1 267 ? -10.606 -4.511 46.415 1.00 80.56 267 SER A O 1
ATOM 2232 N N . ILE A 1 268 ? -9.500 -2.722 45.596 1.00 83.94 268 ILE A N 1
ATOM 2233 C CA . ILE A 1 268 ? -9.019 -3.299 44.341 1.00 83.94 268 ILE A CA 1
ATOM 2234 C C . ILE A 1 268 ? -7.565 -2.860 44.188 1.00 83.94 268 ILE A C 1
ATOM 2236 O O . ILE A 1 268 ? -7.243 -1.685 44.375 1.00 83.94 268 ILE A O 1
ATOM 2240 N N . SER A 1 269 ? -6.677 -3.798 43.874 1.00 88.00 269 SER A N 1
ATOM 2241 C CA . SER A 1 269 ? -5.252 -3.516 43.761 1.00 88.00 269 SER A CA 1
ATOM 2242 C C . SER A 1 269 ? -4.536 -4.474 42.820 1.00 88.00 269 SER A C 1
ATOM 2244 O O . SER A 1 269 ? -4.973 -5.601 42.574 1.00 88.00 269 SER A O 1
ATOM 2246 N N . GLU A 1 270 ? -3.405 -4.017 42.298 1.00 89.69 270 GLU A N 1
ATOM 2247 C CA . GLU A 1 270 ? -2.429 -4.849 41.609 1.00 89.69 270 GLU A CA 1
ATOM 2248 C C . GLU A 1 270 ? -1.241 -5.124 42.526 1.00 89.69 270 GLU A C 1
ATOM 2250 O O . GLU A 1 270 ? -0.683 -4.213 43.133 1.00 89.69 270 GLU A O 1
ATOM 2255 N N . ILE A 1 271 ? -0.877 -6.402 42.659 1.00 90.75 271 ILE A N 1
ATOM 2256 C CA . ILE A 1 271 ? 0.133 -6.852 43.618 1.00 90.75 271 ILE A CA 1
ATOM 2257 C C . ILE A 1 271 ? 1.364 -7.352 42.868 1.00 90.75 271 ILE A C 1
ATOM 2259 O O . ILE A 1 271 ? 1.329 -8.412 42.237 1.00 90.75 271 ILE A O 1
ATOM 2263 N N . SER A 1 272 ? 2.481 -6.655 43.046 1.00 89.69 272 SER A N 1
ATOM 2264 C CA . SER A 1 272 ? 3.809 -7.115 42.651 1.00 89.69 272 SER A CA 1
ATOM 2265 C C . SER A 1 272 ? 4.534 -7.761 43.834 1.00 89.69 272 SER A C 1
ATOM 2267 O O . SER A 1 272 ? 4.386 -7.345 44.987 1.00 89.69 272 SER A O 1
ATOM 2269 N N . LYS A 1 273 ? 5.302 -8.826 43.571 1.00 92.94 273 LYS A N 1
ATOM 2270 C CA . LYS A 1 273 ? 6.002 -9.602 44.607 1.00 92.94 273 LYS A CA 1
ATOM 2271 C C . LYS A 1 273 ? 7.440 -9.885 44.212 1.00 92.94 273 LYS A C 1
ATOM 2273 O O . LYS A 1 273 ? 7.690 -10.717 43.342 1.00 92.94 273 LYS A O 1
ATOM 2278 N N . ASP A 1 274 ? 8.367 -9.324 44.974 1.00 91.69 274 ASP A N 1
ATOM 2279 C CA . ASP A 1 274 ? 9.794 -9.569 44.816 1.00 91.69 274 ASP A CA 1
ATOM 2280 C C . ASP A 1 274 ? 10.314 -10.487 45.919 1.00 91.69 274 ASP A C 1
ATOM 2282 O O . ASP A 1 274 ? 10.191 -10.213 47.116 1.00 91.69 274 ASP A O 1
ATOM 2286 N N . ASN A 1 275 ? 10.937 -11.598 45.526 1.00 88.62 275 ASN A N 1
ATOM 2287 C CA . ASN A 1 275 ? 11.582 -12.499 46.476 1.00 88.62 275 ASN A CA 1
ATOM 2288 C C . ASN A 1 275 ? 12.917 -11.899 46.931 1.00 88.62 275 ASN A C 1
ATOM 2290 O O . ASN A 1 275 ? 13.886 -11.888 46.175 1.00 88.62 275 ASN A O 1
ATOM 2294 N N . VAL A 1 276 ? 12.978 -11.451 48.184 1.00 90.31 276 VAL A N 1
ATOM 2295 C CA . VAL A 1 276 ? 14.208 -10.924 48.795 1.00 90.31 276 VAL A CA 1
ATOM 2296 C C . VAL A 1 276 ? 15.064 -12.067 49.330 1.00 90.31 276 VAL A C 1
ATOM 2298 O O . VAL A 1 276 ? 16.283 -12.075 49.171 1.00 90.31 276 VAL A O 1
ATOM 2301 N N . PHE A 1 277 ? 14.429 -13.053 49.964 1.00 88.19 277 PHE A N 1
ATOM 2302 C CA . PHE A 1 277 ? 15.109 -14.209 50.529 1.00 88.19 277 PHE A CA 1
ATOM 2303 C C . PHE A 1 277 ? 14.190 -15.427 50.529 1.00 88.19 277 PHE A C 1
ATOM 2305 O O . PHE A 1 277 ? 13.002 -15.316 50.828 1.00 88.19 277 PHE A O 1
ATOM 2312 N N . ASN A 1 278 ? 14.739 -16.601 50.231 1.00 89.25 278 ASN A N 1
ATOM 2313 C CA . ASN A 1 278 ? 13.990 -17.849 50.274 1.00 89.25 278 ASN A CA 1
ATOM 2314 C C . ASN A 1 278 ? 14.878 -18.989 50.786 1.00 89.25 278 ASN A C 1
ATOM 2316 O O . ASN A 1 278 ? 15.955 -19.227 50.239 1.00 89.25 278 ASN A O 1
ATOM 2320 N N . LEU A 1 279 ? 14.428 -19.687 51.826 1.00 84.12 279 LEU A N 1
ATOM 2321 C CA . LEU A 1 279 ? 15.103 -20.828 52.432 1.00 84.12 279 LEU A CA 1
ATOM 2322 C C . LEU A 1 279 ? 14.128 -22.007 52.528 1.00 84.12 279 LEU A C 1
ATOM 2324 O O . LEU A 1 279 ? 13.449 -22.202 53.542 1.00 84.12 279 LEU A O 1
ATOM 2328 N N . PHE A 1 280 ? 14.112 -22.807 51.456 1.00 82.69 280 PHE A N 1
ATOM 2329 C CA . PHE A 1 280 ? 13.198 -23.939 51.262 1.00 82.69 280 PHE A CA 1
ATOM 2330 C C . PHE A 1 280 ? 11.726 -23.529 51.475 1.00 82.69 280 PHE A C 1
ATOM 2332 O O . PHE A 1 280 ? 11.365 -22.379 51.255 1.00 82.69 280 PHE A O 1
ATOM 2339 N N . ASP A 1 281 ? 10.870 -24.448 51.925 1.00 73.50 281 ASP A N 1
ATOM 2340 C CA . ASP A 1 281 ? 9.455 -24.156 52.209 1.00 73.50 281 ASP A CA 1
ATOM 2341 C C . ASP A 1 281 ? 9.232 -23.604 53.629 1.00 73.50 281 ASP A C 1
ATOM 2343 O O . ASP A 1 281 ? 8.100 -23.379 54.062 1.00 73.50 281 ASP A O 1
ATOM 2347 N N . VAL A 1 282 ? 10.316 -23.415 54.388 1.00 83.31 282 VAL A N 1
ATOM 2348 C CA . VAL A 1 282 ? 10.267 -23.102 55.819 1.00 83.31 282 VAL A CA 1
ATOM 2349 C C . VAL A 1 282 ? 10.283 -21.602 56.066 1.00 83.31 282 VAL A C 1
ATOM 2351 O O . VAL A 1 282 ? 9.634 -21.140 57.002 1.00 83.31 282 VAL A O 1
ATOM 2354 N N . PHE A 1 283 ? 11.012 -20.828 55.262 1.00 90.38 283 PHE A N 1
ATOM 2355 C CA . PHE A 1 283 ? 11.105 -19.389 55.470 1.00 90.38 283 PHE A CA 1
ATOM 2356 C C . PHE A 1 283 ? 11.309 -18.628 54.164 1.00 90.38 283 PHE A C 1
ATOM 2358 O O . PHE A 1 283 ? 12.261 -18.891 53.434 1.00 90.38 283 PHE A O 1
ATOM 2365 N N . SER A 1 284 ? 10.464 -17.633 53.898 1.00 90.06 284 SER A N 1
ATOM 2366 C CA . SER A 1 284 ? 10.654 -16.717 52.771 1.00 90.06 284 SER A CA 1
ATOM 2367 C C . SER A 1 284 ? 10.339 -15.286 53.170 1.00 90.06 284 SER A C 1
ATOM 2369 O O . SER A 1 284 ? 9.324 -15.043 53.817 1.00 90.06 284 SER A O 1
ATOM 2371 N N . ILE A 1 285 ? 11.160 -14.345 52.721 1.00 92.00 285 ILE A N 1
ATOM 2372 C CA . ILE A 1 285 ? 10.913 -12.910 52.838 1.00 92.00 285 ILE A CA 1
ATOM 2373 C C . ILE A 1 285 ? 10.643 -12.376 51.440 1.00 92.00 285 ILE A C 1
ATOM 2375 O O . ILE A 1 285 ? 11.476 -12.512 50.536 1.00 92.00 285 ILE A O 1
ATOM 2379 N N . LYS A 1 286 ? 9.486 -11.747 51.275 1.00 93.19 286 LYS A N 1
ATOM 2380 C CA . LYS A 1 286 ? 9.079 -11.100 50.034 1.00 93.19 286 LYS A CA 1
ATOM 2381 C C . LYS A 1 286 ? 8.816 -9.633 50.293 1.00 93.19 286 LYS A C 1
ATOM 2383 O O . LYS A 1 286 ? 8.192 -9.285 51.293 1.00 93.19 286 LYS A O 1
ATOM 2388 N N . LYS A 1 287 ? 9.270 -8.787 49.380 1.00 93.06 287 LYS A N 1
ATOM 2389 C CA . LYS A 1 287 ? 8.804 -7.411 49.303 1.00 93.06 287 LYS A CA 1
ATOM 2390 C C . LYS A 1 287 ? 7.542 -7.414 48.449 1.00 93.06 287 LYS A C 1
ATOM 2392 O O . LYS A 1 287 ? 7.544 -7.981 47.357 1.00 93.06 287 LYS A O 1
ATOM 2397 N N . ILE A 1 288 ? 6.469 -6.860 48.987 1.00 93.81 288 ILE A N 1
ATOM 2398 C CA . ILE A 1 288 ? 5.187 -6.735 48.311 1.00 93.81 288 ILE A CA 1
ATOM 2399 C C . ILE A 1 288 ? 4.974 -5.260 48.017 1.00 93.81 288 ILE A C 1
ATOM 2401 O O . ILE A 1 288 ? 5.170 -4.424 48.898 1.00 93.81 288 ILE A O 1
ATOM 2405 N N . GLU A 1 289 ? 4.587 -4.967 46.786 1.00 92.44 289 GLU A N 1
ATOM 2406 C CA . GLU A 1 289 ? 4.152 -3.644 46.364 1.00 92.44 289 GLU A CA 1
ATOM 2407 C C . GLU A 1 289 ? 2.725 -3.778 45.850 1.00 92.44 289 GLU A C 1
ATOM 2409 O O . GLU A 1 289 ? 2.450 -4.576 44.952 1.00 92.44 289 GLU A O 1
ATOM 2414 N N . GLU A 1 290 ? 1.809 -3.072 46.496 1.00 93.31 290 GLU A N 1
ATOM 2415 C CA . GLU A 1 290 ? 0.386 -3.095 46.206 1.00 93.31 290 GLU A CA 1
ATOM 2416 C C . GLU A 1 290 ? -0.008 -1.716 45.676 1.00 93.31 290 GLU A C 1
ATOM 2418 O O . GLU A 1 290 ? 0.109 -0.717 46.384 1.00 93.31 290 GLU A O 1
ATOM 2423 N N . VAL A 1 291 ? -0.432 -1.657 44.417 1.00 91.62 291 VAL A N 1
ATOM 2424 C CA . VAL A 1 291 ? -0.880 -0.427 43.756 1.00 91.62 291 VAL A CA 1
ATOM 2425 C C . VAL A 1 291 ? -2.400 -0.417 43.774 1.00 91.62 291 VAL A C 1
ATOM 2427 O O . VAL A 1 291 ? -3.027 -1.359 43.288 1.00 91.62 291 VAL A O 1
ATOM 2430 N N . GLU A 1 292 ? -3.009 0.618 44.348 1.00 92.56 292 GLU A N 1
ATOM 2431 C CA . GLU A 1 292 ? -4.464 0.761 44.354 1.00 92.56 292 GLU A CA 1
ATOM 2432 C C . GLU A 1 292 ? -4.988 0.947 42.926 1.00 92.56 292 GLU A C 1
ATOM 2434 O O . GLU A 1 292 ? -4.410 1.673 42.112 1.00 92.56 292 GLU A O 1
ATOM 2439 N N . LYS A 1 293 ? -6.122 0.315 42.635 1.00 90.31 293 LYS A N 1
ATOM 2440 C CA . LYS A 1 293 ? -6.864 0.501 41.393 1.00 90.31 293 LYS A CA 1
ATOM 2441 C C . LYS A 1 293 ? -8.224 1.110 41.673 1.00 90.31 293 LYS A C 1
ATOM 2443 O O . LYS A 1 293 ? -8.884 0.768 42.649 1.00 90.31 293 LYS A O 1
ATOM 2448 N N . ASN A 1 294 ? -8.669 1.958 40.756 1.00 88.38 294 ASN A N 1
ATOM 2449 C CA . ASN A 1 294 ? -10.041 2.444 40.705 1.00 88.38 294 ASN A CA 1
ATOM 2450 C C . ASN A 1 294 ? -10.742 1.893 39.467 1.00 88.38 294 ASN A C 1
ATOM 2452 O O . ASN A 1 294 ? -10.132 1.780 38.406 1.00 88.38 294 ASN A O 1
ATOM 2456 N N . VAL A 1 295 ? -12.038 1.605 39.595 1.00 85.94 295 VAL A N 1
ATOM 2457 C CA . VAL A 1 295 ? -12.894 1.275 38.452 1.00 85.94 295 VAL A CA 1
ATOM 2458 C C . VAL A 1 295 ? -13.555 2.555 37.964 1.00 85.94 295 VAL A C 1
ATOM 2460 O O . VAL A 1 295 ? -14.287 3.212 38.705 1.00 85.94 295 VAL A O 1
ATOM 2463 N N . ILE A 1 296 ? -13.285 2.917 36.716 1.00 85.50 296 ILE A N 1
ATOM 2464 C CA . ILE A 1 296 ? -14.027 3.950 36.001 1.00 85.50 296 ILE A CA 1
ATOM 2465 C C . ILE A 1 296 ? -15.128 3.258 35.212 1.00 85.50 296 ILE A C 1
ATOM 2467 O O . ILE A 1 296 ? -14.853 2.371 34.408 1.00 85.50 296 ILE A O 1
ATOM 2471 N N . ILE A 1 297 ? -16.359 3.708 35.432 1.00 85.19 297 ILE A N 1
ATOM 2472 C CA . ILE A 1 297 ? -17.529 3.292 34.667 1.00 85.19 297 ILE A CA 1
ATOM 2473 C C . ILE A 1 297 ? -17.800 4.381 33.627 1.00 85.19 297 ILE A C 1
ATOM 2475 O O . ILE A 1 297 ? -18.124 5.517 33.977 1.00 85.19 297 ILE A O 1
ATOM 2479 N N . GLU A 1 298 ? -17.620 4.048 32.353 1.00 85.75 298 GLU A N 1
ATOM 2480 C CA . GLU A 1 298 ? -17.967 4.904 31.221 1.00 85.75 298 GLU A CA 1
ATOM 2481 C C . GLU A 1 298 ? -19.337 4.481 30.684 1.00 85.75 298 GLU A C 1
ATOM 2483 O O . GLU A 1 298 ? -19.489 3.406 30.105 1.00 85.75 298 GLU A O 1
ATOM 2488 N N . GLU A 1 299 ? -20.345 5.333 30.868 1.00 88.62 299 GLU A N 1
ATOM 2489 C CA . GLU A 1 299 ? -21.659 5.131 30.261 1.00 88.62 299 GLU A CA 1
ATOM 2490 C C . GLU A 1 299 ? -21.700 5.759 28.862 1.00 88.62 299 GLU A C 1
ATOM 2492 O O . GLU A 1 299 ? -21.603 6.977 28.689 1.00 88.62 299 GLU A O 1
ATOM 2497 N N . ASN A 1 300 ? -21.874 4.925 27.842 1.00 89.50 300 ASN A N 1
ATOM 2498 C CA . ASN A 1 300 ? -21.990 5.354 26.458 1.00 89.50 300 ASN A CA 1
ATOM 2499 C C . ASN A 1 300 ? -23.448 5.707 26.128 1.00 89.50 300 ASN A C 1
ATOM 2501 O O . ASN A 1 300 ? -24.336 4.850 26.108 1.00 89.50 300 ASN A O 1
ATOM 2505 N N . SER A 1 301 ? -23.693 6.969 25.770 1.00 94.44 301 SER A N 1
ATOM 2506 C CA . SER A 1 301 ? -24.911 7.350 25.048 1.00 94.44 301 SER A CA 1
ATOM 2507 C C . SER A 1 301 ? -24.888 6.787 23.620 1.00 94.44 301 SER A C 1
ATOM 2509 O O . SER A 1 301 ? -23.830 6.421 23.106 1.00 94.44 301 SER A O 1
ATOM 2511 N N . LEU A 1 302 ? -26.036 6.759 22.932 1.00 93.12 302 LEU A N 1
ATOM 2512 C CA . LEU A 1 302 ? -26.079 6.367 21.516 1.00 93.12 302 LEU A CA 1
ATOM 2513 C C . LEU A 1 302 ? -25.147 7.235 20.651 1.00 93.12 302 LEU A C 1
ATOM 2515 O O . LEU A 1 302 ? -24.444 6.712 19.792 1.00 93.12 302 LEU A O 1
ATOM 2519 N N . GLU A 1 303 ? -25.107 8.550 20.884 1.00 94.81 303 GLU A N 1
ATOM 2520 C CA . GLU A 1 303 ? -24.223 9.465 20.149 1.00 94.81 303 GLU A CA 1
ATOM 2521 C C . GLU A 1 303 ? -22.743 9.140 20.395 1.00 94.81 303 GLU A C 1
ATOM 2523 O O . GLU A 1 303 ? -21.967 9.035 19.443 1.00 94.81 303 GLU A O 1
ATOM 2528 N N . ALA A 1 304 ? -22.362 8.901 21.654 1.00 93.56 304 ALA A N 1
ATOM 2529 C CA . ALA A 1 304 ? -21.004 8.495 22.010 1.00 93.56 304 ALA A CA 1
ATOM 2530 C C . ALA A 1 304 ? -20.638 7.142 21.380 1.00 93.56 304 ALA A C 1
ATOM 2532 O O . ALA A 1 304 ? -19.549 6.990 20.826 1.00 93.56 304 ALA A O 1
ATOM 2533 N N . ALA A 1 305 ? -21.567 6.184 21.383 1.00 95.00 305 ALA A N 1
ATOM 2534 C CA . ALA A 1 305 ? -21.387 4.884 20.752 1.00 95.00 305 ALA A CA 1
ATOM 2535 C C . ALA A 1 305 ? -21.204 4.999 19.229 1.00 95.00 305 ALA A C 1
ATOM 2537 O O . ALA A 1 305 ? -20.345 4.322 18.660 1.00 95.00 305 ALA A O 1
ATOM 2538 N N . ILE A 1 306 ? -21.946 5.897 18.568 1.00 96.19 306 ILE A N 1
ATOM 2539 C CA . ILE A 1 306 ? -21.791 6.166 17.133 1.00 96.19 306 ILE A CA 1
ATOM 2540 C C . ILE A 1 306 ? -20.388 6.701 16.827 1.00 96.19 306 ILE A C 1
ATOM 2542 O O . ILE A 1 306 ? -19.749 6.223 15.884 1.00 96.19 306 ILE A O 1
ATOM 2546 N N . GLU A 1 307 ? -19.884 7.654 17.607 1.00 95.75 307 GLU A N 1
ATOM 2547 C CA . GLU A 1 307 ? -18.540 8.211 17.410 1.00 95.75 307 GLU A CA 1
ATOM 2548 C C . GLU A 1 307 ? -17.435 7.199 17.746 1.00 95.75 307 GLU A C 1
ATOM 2550 O O . GLU A 1 307 ? -16.465 7.062 16.994 1.00 95.75 307 GLU A O 1
ATOM 2555 N N . LYS A 1 308 ? -17.613 6.408 18.810 1.00 94.50 308 LYS A N 1
ATOM 2556 C CA . LYS A 1 308 ? -16.707 5.308 19.172 1.00 94.50 308 LYS A CA 1
ATOM 2557 C C . LYS A 1 308 ? -16.609 4.284 18.042 1.00 94.50 308 LYS A C 1
ATOM 2559 O O . LYS A 1 308 ? -15.502 3.918 17.649 1.00 94.50 308 LYS A O 1
ATOM 2564 N N . GLY A 1 309 ? -17.736 3.893 17.445 1.00 95.56 309 GLY A N 1
ATOM 2565 C CA . GLY A 1 309 ? -17.748 2.985 16.297 1.00 95.56 309 GLY A CA 1
ATOM 2566 C C . GLY A 1 309 ? -17.043 3.561 15.065 1.00 95.56 309 GLY A C 1
ATOM 2567 O O . GLY A 1 309 ? -16.233 2.864 14.451 1.00 95.56 309 GLY A O 1
ATOM 2568 N N . LYS A 1 310 ? -17.238 4.851 14.747 1.00 96.38 310 LYS A N 1
ATOM 2569 C CA . LYS A 1 310 ? -16.495 5.517 13.657 1.00 96.38 310 LYS A CA 1
ATOM 2570 C C . LYS A 1 310 ? -14.988 5.491 13.891 1.00 96.38 310 LYS A C 1
ATOM 2572 O O . LYS A 1 310 ? -14.227 5.192 12.965 1.00 96.38 310 LYS A O 1
ATOM 2577 N N . LYS A 1 311 ? -14.554 5.781 15.120 1.00 95.88 311 LYS A N 1
ATOM 2578 C CA . LYS A 1 311 ? -13.139 5.766 15.502 1.00 95.88 311 LYS A CA 1
ATOM 2579 C C . LYS A 1 311 ? -12.535 4.375 15.321 1.00 95.88 311 LYS A C 1
ATOM 2581 O O . LYS A 1 311 ? -11.520 4.248 14.642 1.00 95.88 311 LYS A O 1
ATOM 2586 N N . VAL A 1 312 ? -13.204 3.337 15.827 1.00 95.88 312 VAL A N 1
ATOM 2587 C CA . VAL A 1 312 ? -12.769 1.937 15.683 1.00 95.88 312 VAL A CA 1
ATOM 2588 C C . VAL A 1 312 ? -12.630 1.541 14.212 1.00 95.88 312 VAL A C 1
ATOM 2590 O O . VAL A 1 312 ? -11.612 0.970 13.820 1.00 95.88 312 VAL A O 1
ATOM 2593 N N . ILE A 1 313 ? -13.619 1.871 13.376 1.00 96.38 313 ILE A N 1
ATOM 2594 C CA . ILE A 1 313 ? -13.589 1.570 11.936 1.00 96.38 313 ILE A CA 1
ATOM 2595 C C . ILE A 1 313 ? -12.415 2.281 11.252 1.00 96.38 313 ILE A C 1
ATOM 2597 O O . ILE A 1 313 ? -11.681 1.665 10.477 1.00 96.38 313 ILE A O 1
ATOM 2601 N N . THR A 1 314 ? -12.210 3.561 11.559 1.00 94.88 314 THR A N 1
ATOM 2602 C CA . THR A 1 314 ? -11.143 4.380 10.964 1.00 94.88 314 THR A CA 1
ATOM 2603 C C . THR A 1 314 ? -9.753 3.881 11.362 1.00 94.88 314 THR A C 1
ATOM 2605 O O . THR A 1 314 ? -8.870 3.751 10.512 1.00 94.88 314 THR A O 1
ATOM 2608 N N . GLU A 1 315 ? -9.545 3.557 12.639 1.00 95.44 315 GLU A N 1
ATOM 2609 C CA . GLU A 1 315 ? -8.281 3.010 13.144 1.00 95.44 315 GLU A CA 1
ATOM 2610 C C . GLU A 1 315 ? -7.973 1.640 12.532 1.00 95.44 315 GLU A C 1
ATOM 2612 O O . GLU A 1 315 ? -6.850 1.399 12.085 1.00 95.44 315 GLU A O 1
ATOM 2617 N N . ASN A 1 316 ? -8.976 0.762 12.451 1.00 94.94 316 ASN A N 1
ATOM 2618 C CA . ASN A 1 316 ? -8.841 -0.556 11.837 1.00 94.94 316 ASN A CA 1
ATOM 2619 C C . ASN A 1 316 ? -8.476 -0.444 10.348 1.00 94.94 316 ASN A C 1
ATOM 2621 O O . ASN A 1 316 ? -7.539 -1.098 9.887 1.00 94.94 316 ASN A O 1
ATOM 2625 N N . PHE A 1 317 ? -9.151 0.442 9.612 1.00 93.25 317 PHE A N 1
ATOM 2626 C CA . PHE A 1 317 ? -8.821 0.712 8.217 1.00 93.25 317 PHE A CA 1
ATOM 2627 C C . PHE A 1 317 ? -7.377 1.197 8.065 1.00 93.25 317 PHE A C 1
ATOM 2629 O O . PHE A 1 317 ? -6.619 0.596 7.311 1.00 93.25 317 PHE A O 1
ATOM 2636 N N . ASN A 1 318 ? -6.962 2.215 8.825 1.00 91.38 318 ASN A N 1
ATOM 2637 C CA . ASN A 1 318 ? -5.605 2.765 8.758 1.00 91.38 318 ASN A CA 1
ATOM 2638 C C . ASN A 1 318 ? -4.519 1.741 9.115 1.00 91.38 318 ASN A C 1
ATOM 2640 O O . ASN A 1 318 ? -3.458 1.745 8.496 1.00 91.38 318 ASN A O 1
ATOM 2644 N N . LYS A 1 319 ? -4.783 0.849 10.076 1.00 92.31 319 LYS A N 1
ATOM 2645 C CA . LYS A 1 319 ? -3.857 -0.223 10.466 1.00 92.31 319 LYS A CA 1
ATOM 2646 C C . LYS A 1 319 ? -3.662 -1.271 9.365 1.00 92.31 319 LYS A C 1
ATOM 2648 O O . LYS A 1 319 ? -2.587 -1.855 9.280 1.00 92.31 319 LYS A O 1
ATOM 2653 N N . ASN A 1 320 ? -4.689 -1.511 8.551 1.00 87.06 320 ASN A N 1
ATOM 2654 C CA . ASN A 1 320 ? -4.713 -2.574 7.545 1.00 87.06 320 ASN A CA 1
ATOM 2655 C C . ASN A 1 320 ? -4.518 -2.080 6.104 1.00 87.06 320 ASN A C 1
ATOM 2657 O O . ASN A 1 320 ? -4.648 -2.878 5.174 1.00 87.06 320 ASN A O 1
ATOM 2661 N N . LYS A 1 321 ? -4.204 -0.795 5.904 1.00 81.00 321 LYS A N 1
ATOM 2662 C CA . LYS A 1 321 ? -3.874 -0.266 4.577 1.00 81.00 321 LYS A CA 1
ATOM 2663 C C . LYS A 1 321 ? -2.688 -1.013 3.985 1.00 81.00 321 LYS A C 1
ATOM 2665 O O . LYS A 1 321 ? -1.656 -1.182 4.633 1.00 81.00 321 LYS A O 1
ATOM 2670 N N . THR A 1 322 ? -2.827 -1.413 2.729 1.00 74.31 322 THR A N 1
ATOM 2671 C CA . THR A 1 322 ? -1.759 -2.081 1.970 1.00 74.31 322 THR A CA 1
ATOM 2672 C C . THR A 1 322 ? -0.947 -1.111 1.119 1.00 74.31 322 THR A C 1
ATOM 2674 O O . THR A 1 322 ? 0.150 -1.442 0.673 1.00 74.31 322 THR A O 1
ATOM 2677 N N . SER A 1 323 ? -1.462 0.101 0.921 1.00 74.38 323 SER A N 1
ATOM 2678 C CA . SER A 1 323 ? -0.834 1.157 0.136 1.00 74.38 323 SER A CA 1
ATOM 2679 C C . SER A 1 323 ? -1.201 2.527 0.719 1.00 74.38 323 SER A C 1
ATOM 2681 O O . SER A 1 323 ? -2.253 2.702 1.340 1.00 74.38 323 SER A O 1
ATOM 2683 N N . SER A 1 324 ? -0.309 3.504 0.551 1.00 77.06 324 SER A N 1
ATOM 2684 C CA . SER A 1 324 ? -0.526 4.895 0.980 1.00 77.06 324 SER A CA 1
ATOM 2685 C C . SER A 1 324 ? -1.678 5.586 0.250 1.00 77.06 324 SER A C 1
ATOM 2687 O O . SER A 1 324 ? -2.219 6.573 0.739 1.00 77.06 324 SER A O 1
ATOM 2689 N N . GLU A 1 325 ? -2.036 5.060 -0.912 1.00 79.12 325 GLU A N 1
ATOM 2690 C CA . GLU A 1 325 ? -3.062 5.545 -1.817 1.00 79.12 325 GLU A CA 1
ATOM 2691 C C . GLU A 1 325 ? -4.466 5.042 -1.442 1.00 79.12 325 GLU A C 1
ATOM 2693 O O . GLU A 1 325 ? -5.454 5.498 -2.016 1.00 79.12 325 GLU A O 1
ATOM 2698 N N . GLU A 1 326 ? -4.576 4.112 -0.484 1.00 87.25 326 GLU A N 1
ATOM 2699 C CA . GLU A 1 326 ? -5.861 3.677 0.061 1.00 87.25 326 GLU A CA 1
ATOM 2700 C C . GLU A 1 326 ? -6.419 4.720 1.040 1.00 87.25 326 GLU A C 1
ATOM 2702 O O . GLU A 1 326 ? -5.743 5.179 1.969 1.00 87.25 326 GLU A O 1
ATOM 2707 N N . GLU A 1 327 ? -7.694 5.066 0.879 1.00 92.38 327 GLU A N 1
ATOM 2708 C CA . GLU A 1 327 ? -8.338 6.140 1.633 1.00 92.38 327 GLU A CA 1
ATOM 2709 C C . GLU A 1 327 ? -9.770 5.784 2.044 1.00 92.38 327 GLU A C 1
ATOM 2711 O O . GLU A 1 327 ? -10.530 5.167 1.296 1.00 92.38 327 GLU A O 1
ATOM 2716 N N . MET A 1 328 ? -10.151 6.192 3.257 1.00 94.56 328 MET A N 1
ATOM 2717 C CA . MET A 1 328 ? -11.536 6.159 3.704 1.00 94.56 328 MET A CA 1
ATOM 2718 C C . MET A 1 328 ? -12.162 7.473 3.270 1.00 94.56 328 MET A C 1
ATOM 2720 O O . MET A 1 328 ? -11.887 8.512 3.860 1.00 94.56 328 MET A O 1
ATOM 2724 N N . ILE A 1 329 ? -12.956 7.415 2.207 1.00 95.25 329 ILE A N 1
ATOM 2725 C CA . ILE A 1 329 ? -13.546 8.602 1.590 1.00 95.25 329 ILE A CA 1
ATOM 2726 C C . ILE A 1 329 ? -14.684 9.126 2.452 1.00 95.25 329 ILE A C 1
ATOM 2728 O O . ILE A 1 329 ? -14.815 10.331 2.638 1.00 95.25 329 ILE A O 1
ATOM 2732 N N . ASP A 1 330 ? -15.528 8.219 2.941 1.00 94.88 330 ASP A N 1
ATOM 2733 C CA . ASP A 1 330 ? -16.640 8.588 3.805 1.00 94.88 330 ASP A CA 1
ATOM 2734 C C . ASP A 1 330 ? -17.098 7.410 4.673 1.00 94.88 330 ASP A C 1
ATOM 2736 O O . ASP A 1 330 ? -16.888 6.239 4.330 1.00 94.88 330 ASP A O 1
ATOM 2740 N N . LEU A 1 331 ? -17.744 7.728 5.791 1.00 96.62 331 LEU A N 1
ATOM 2741 C CA . LEU A 1 331 ? -18.284 6.760 6.737 1.00 96.62 331 LEU A CA 1
ATOM 2742 C C . LEU A 1 331 ? -19.616 7.258 7.297 1.00 96.62 331 LEU A C 1
ATOM 2744 O O . LEU A 1 331 ? -19.675 8.103 8.194 1.00 96.62 331 LEU A O 1
ATOM 2748 N N . TYR A 1 332 ? -20.699 6.678 6.792 1.00 94.25 332 TYR A N 1
ATOM 2749 C CA . TYR A 1 332 ? -22.049 7.066 7.172 1.00 94.25 332 TYR A CA 1
ATOM 2750 C C . TYR A 1 332 ? -22.595 6.138 8.244 1.00 94.25 332 TYR A C 1
ATOM 2752 O O . TYR A 1 332 ? -22.564 4.918 8.095 1.00 94.25 332 TYR A O 1
ATOM 2760 N N . TYR A 1 333 ? -23.174 6.716 9.291 1.00 94.25 333 TYR A N 1
ATOM 2761 C CA . TYR A 1 333 ? -24.117 5.989 10.132 1.00 94.25 333 TYR A CA 1
ATOM 2762 C C . TYR A 1 333 ? -25.378 5.674 9.310 1.00 94.25 333 TYR A C 1
ATOM 2764 O O . TYR A 1 333 ? -25.921 6.563 8.652 1.00 94.25 333 TYR A O 1
ATOM 2772 N N . TYR A 1 334 ? -25.837 4.420 9.342 1.00 94.50 334 TYR A N 1
ATOM 2773 C CA . TYR A 1 334 ? -27.023 3.984 8.601 1.00 94.50 334 TYR A CA 1
ATOM 2774 C C . TYR A 1 334 ? -28.197 3.657 9.523 1.00 94.50 334 TYR A C 1
ATOM 2776 O O . TYR A 1 334 ? -29.292 4.191 9.349 1.00 94.50 334 TYR A O 1
ATOM 2784 N N . ARG A 1 335 ? -27.979 2.778 10.505 1.00 96.25 335 ARG A N 1
ATOM 2785 C CA . ARG A 1 335 ? -28.999 2.351 11.473 1.00 96.25 335 ARG A CA 1
ATOM 2786 C C . ARG A 1 335 ? -28.351 1.806 12.740 1.00 96.25 335 ARG A C 1
ATOM 2788 O O . ARG A 1 335 ? -27.160 1.507 12.746 1.00 96.25 335 ARG A O 1
ATOM 2795 N N . TYR A 1 336 ? -29.158 1.596 13.773 1.00 97.00 336 TYR A N 1
ATOM 2796 C CA . TYR A 1 336 ? -28.766 0.841 14.957 1.00 97.00 336 TYR A CA 1
ATOM 2797 C C . TYR A 1 336 ? -29.876 -0.114 15.398 1.00 97.00 336 TYR A C 1
ATOM 2799 O O . TYR A 1 336 ? -31.044 0.055 15.040 1.00 97.00 336 TYR A O 1
ATOM 2807 N N . SER A 1 337 ? -29.495 -1.102 16.197 1.00 95.44 337 SER A N 1
ATOM 2808 C CA . SER A 1 337 ? -30.391 -1.879 17.043 1.00 95.44 337 SER A CA 1
ATOM 2809 C C . SER A 1 337 ? -29.871 -1.864 18.472 1.00 95.44 337 SER A C 1
ATOM 2811 O O . SER A 1 337 ? -28.669 -1.987 18.707 1.00 95.44 337 SER A O 1
ATOM 2813 N N . GLU A 1 338 ? -30.782 -1.728 19.424 1.00 96.00 338 GLU A N 1
ATOM 2814 C CA . GLU A 1 338 ? -30.465 -1.642 20.842 1.00 96.00 338 GLU A CA 1
ATOM 2815 C C . GLU A 1 338 ? -30.851 -2.937 21.556 1.00 96.00 338 GLU A C 1
ATOM 2817 O O . GLU A 1 338 ? -31.937 -3.481 21.352 1.00 96.00 338 GLU A O 1
ATOM 2822 N N . SER A 1 339 ? -29.936 -3.421 22.386 1.00 93.81 339 SER A N 1
ATOM 2823 C CA . SER A 1 339 ? -30.158 -4.493 23.356 1.00 93.81 339 SER A CA 1
ATOM 2824 C C . SER A 1 339 ? -30.129 -3.912 24.771 1.00 93.81 339 SER A C 1
ATOM 2826 O O . SER A 1 339 ? -29.927 -2.708 24.937 1.00 93.81 339 SER A O 1
ATOM 2828 N N . GLU A 1 340 ? -30.333 -4.741 25.795 1.00 92.31 340 GLU A N 1
ATOM 2829 C CA . GLU A 1 340 ? -30.273 -4.296 27.194 1.00 92.31 340 GLU A CA 1
ATOM 2830 C C . GLU A 1 340 ? -28.922 -3.630 27.505 1.00 92.31 340 GLU A C 1
ATOM 2832 O O . GLU A 1 340 ? -28.902 -2.477 27.938 1.00 92.31 340 GLU A O 1
ATOM 2837 N N . ASP A 1 341 ? -27.822 -4.269 27.094 1.00 93.56 341 ASP A N 1
ATOM 2838 C CA . ASP A 1 341 ? -26.463 -3.880 27.491 1.00 93.56 341 ASP A CA 1
ATOM 2839 C C . ASP A 1 341 ? -25.641 -3.191 26.391 1.00 93.56 341 ASP A C 1
ATOM 2841 O O . ASP A 1 341 ? -24.559 -2.672 26.658 1.00 93.56 341 ASP A O 1
ATOM 2845 N N . SER A 1 342 ? -26.102 -3.177 25.136 1.00 95.06 342 SER A N 1
ATOM 2846 C CA . SER A 1 342 ? -25.284 -2.691 24.011 1.00 95.06 342 SER A CA 1
ATOM 2847 C C . SER A 1 342 ? -26.082 -2.078 22.860 1.00 95.06 342 SER A C 1
ATOM 2849 O O . SER A 1 342 ? -27.256 -2.400 22.640 1.00 95.06 342 SER A O 1
ATOM 2851 N N . TYR A 1 343 ? -25.407 -1.236 22.080 1.00 96.25 343 TYR A N 1
ATOM 2852 C CA . TYR A 1 343 ? -25.844 -0.781 20.764 1.00 96.25 343 TYR A CA 1
ATOM 2853 C C . TYR A 1 343 ? -25.097 -1.559 19.680 1.00 96.25 343 TYR A C 1
ATOM 2855 O O . TYR A 1 343 ? -23.869 -1.598 19.666 1.00 96.25 343 TYR A O 1
ATOM 2863 N N . THR A 1 344 ? -25.828 -2.138 18.731 1.00 96.94 344 THR A N 1
ATOM 2864 C CA . THR A 1 344 ? -25.260 -2.616 17.464 1.00 96.94 344 THR A CA 1
ATOM 2865 C C . THR A 1 344 ? -25.523 -1.563 16.402 1.00 96.94 344 THR A C 1
ATOM 2867 O O . THR A 1 344 ? -26.677 -1.256 16.110 1.00 96.94 344 THR A O 1
ATOM 2870 N N . ILE A 1 345 ? -24.466 -0.988 15.842 1.00 97.50 345 ILE A N 1
ATOM 2871 C CA . ILE A 1 345 ? -24.533 0.150 14.929 1.00 97.50 345 ILE A CA 1
ATOM 2872 C C . ILE A 1 345 ? -24.009 -0.286 13.565 1.00 97.50 345 ILE A C 1
ATOM 2874 O O . ILE A 1 345 ? -22.882 -0.764 13.454 1.00 97.50 345 ILE A O 1
ATOM 2878 N N . THR A 1 346 ? -24.820 -0.092 12.528 1.00 97.94 346 THR A N 1
ATOM 2879 C CA . THR A 1 346 ? -24.452 -0.356 11.136 1.00 97.94 346 THR A CA 1
ATOM 2880 C C . THR A 1 346 ? -23.969 0.930 10.474 1.00 97.94 346 THR A C 1
ATOM 2882 O O . THR A 1 346 ? -24.682 1.943 10.452 1.00 97.94 346 THR A O 1
ATOM 2885 N N . TYR A 1 347 ? -22.802 0.857 9.846 1.00 97.69 347 TYR A N 1
ATOM 2886 C CA . TYR A 1 347 ? -22.203 1.919 9.049 1.00 97.69 347 TYR A CA 1
ATOM 2887 C C . TYR A 1 347 ? -22.078 1.504 7.588 1.00 97.69 347 TYR A C 1
ATOM 2889 O O . TYR A 1 347 ? -21.878 0.330 7.286 1.00 97.69 347 TYR A O 1
ATOM 2897 N N . ILE A 1 348 ? -22.130 2.482 6.687 1.00 97.44 348 ILE A N 1
ATOM 2898 C CA . ILE A 1 348 ? -21.751 2.316 5.284 1.00 97.44 348 ILE A CA 1
ATOM 2899 C C . ILE A 1 348 ? -20.435 3.054 5.061 1.00 97.44 348 ILE A C 1
ATOM 2901 O O . ILE A 1 348 ? -20.384 4.283 5.131 1.00 97.44 348 ILE A O 1
ATOM 2905 N N . ALA A 1 349 ? -19.375 2.299 4.792 1.00 96.75 349 ALA A N 1
ATOM 2906 C CA . ALA A 1 349 ? -18.055 2.829 4.487 1.00 96.75 349 ALA A CA 1
ATOM 2907 C C . ALA A 1 349 ? -17.870 2.944 2.972 1.00 96.75 349 ALA A C 1
ATOM 2909 O O . ALA A 1 349 ? -18.010 1.952 2.252 1.00 96.75 349 ALA A O 1
ATOM 2910 N N . LYS A 1 350 ? -17.507 4.139 2.500 1.00 96.75 350 LYS A N 1
ATOM 2911 C CA . LYS A 1 350 ? -17.014 4.373 1.141 1.00 96.75 350 LYS A CA 1
ATOM 2912 C C . LYS A 1 350 ? -15.493 4.448 1.188 1.00 96.75 350 LYS A C 1
ATOM 2914 O O . LYS A 1 350 ? -14.935 5.337 1.831 1.00 96.75 350 LYS A O 1
ATOM 2919 N N . LYS A 1 351 ? -14.814 3.541 0.492 1.00 95.69 351 LYS A N 1
ATOM 2920 C CA . LYS A 1 351 ? -13.348 3.440 0.512 1.00 95.69 351 LYS A CA 1
ATOM 2921 C C . LYS A 1 351 ? -12.785 3.485 -0.895 1.00 95.69 351 LYS A C 1
ATOM 2923 O O . LYS A 1 351 ? -13.392 2.934 -1.804 1.00 95.69 351 LYS A O 1
ATOM 2928 N N . LEU A 1 352 ? -11.631 4.113 -1.059 1.00 94.25 352 LEU A N 1
ATOM 2929 C CA . LEU A 1 352 ? -10.760 3.934 -2.211 1.00 94.25 352 LEU A CA 1
ATOM 2930 C C . LEU A 1 352 ? -9.721 2.878 -1.827 1.00 94.25 352 LEU A C 1
ATOM 2932 O O . LEU A 1 352 ? -8.930 3.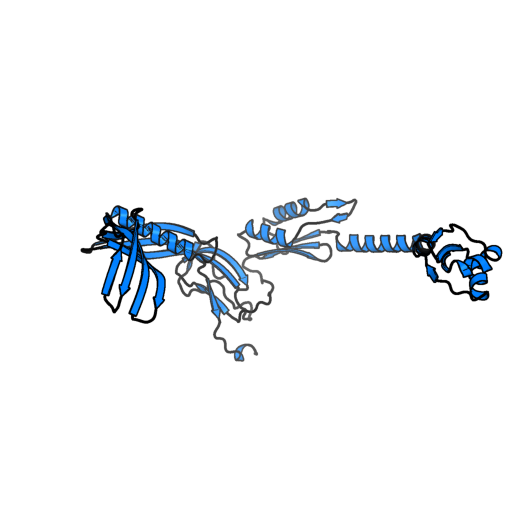101 -0.913 1.00 94.25 352 LEU A O 1
ATOM 2936 N N . GLU A 1 353 ? -9.748 1.718 -2.475 1.00 92.44 353 GLU A N 1
ATOM 2937 C CA . GLU A 1 353 ? -8.841 0.613 -2.150 1.00 92.44 353 GLU A CA 1
ATOM 2938 C C . GLU A 1 353 ? -8.428 -0.175 -3.394 1.00 92.44 353 GLU A C 1
ATOM 2940 O O . GLU A 1 353 ? -9.073 -0.092 -4.446 1.00 92.44 353 GLU A O 1
ATOM 2945 N N . SER A 1 354 ? -7.351 -0.955 -3.272 1.00 91.06 354 SER A N 1
ATOM 2946 C CA . SER A 1 354 ? -6.951 -1.879 -4.331 1.00 91.06 354 SER A CA 1
ATOM 2947 C C . SER A 1 354 ? -7.986 -2.991 -4.449 1.00 91.06 354 SER A C 1
ATOM 2949 O O . SER A 1 354 ? -8.285 -3.677 -3.467 1.00 91.06 354 SER A O 1
ATOM 2951 N N . ILE A 1 355 ? -8.521 -3.200 -5.651 1.00 93.62 355 ILE A N 1
ATOM 2952 C CA . ILE A 1 355 ? -9.568 -4.196 -5.927 1.00 93.62 355 ILE A CA 1
ATOM 2953 C C . ILE A 1 355 ? -9.085 -5.356 -6.798 1.00 93.62 355 ILE A C 1
ATOM 2955 O O . ILE A 1 355 ? -9.826 -6.317 -6.980 1.00 93.62 355 ILE A O 1
ATOM 2959 N N . GLY A 1 356 ? -7.865 -5.289 -7.329 1.00 90.88 356 GLY A N 1
ATOM 2960 C CA . GLY A 1 356 ? -7.286 -6.349 -8.149 1.00 90.88 356 GLY A CA 1
ATOM 2961 C C . GLY A 1 356 ? -6.640 -7.447 -7.308 1.00 90.88 356 GLY A C 1
ATOM 2962 O O . GLY A 1 356 ? -5.993 -7.173 -6.297 1.00 90.88 356 GLY A O 1
ATOM 2963 N N . ILE A 1 357 ? -6.798 -8.695 -7.736 1.00 91.19 357 ILE A N 1
ATOM 2964 C CA . ILE A 1 357 ? -6.006 -9.828 -7.261 1.00 91.19 357 ILE A CA 1
ATOM 2965 C C . ILE A 1 357 ? -5.585 -10.684 -8.453 1.00 91.19 357 ILE A C 1
ATOM 2967 O O . ILE A 1 357 ? -6.381 -10.926 -9.359 1.00 91.19 357 ILE A O 1
ATOM 2971 N N . PHE A 1 358 ? -4.327 -11.119 -8.465 1.00 90.69 358 PHE A N 1
ATOM 2972 C CA . PHE A 1 358 ? -3.839 -12.033 -9.488 1.00 90.69 358 PHE A CA 1
ATOM 2973 C C . PHE A 1 358 ? -4.485 -13.410 -9.309 1.00 90.69 358 PHE A C 1
ATOM 2975 O O . PHE A 1 358 ? -4.523 -13.947 -8.199 1.00 90.69 358 PHE A O 1
ATOM 2982 N N . LYS A 1 359 ? -5.004 -13.969 -10.400 1.00 90.38 359 LYS A N 1
ATOM 2983 C CA . LYS A 1 359 ? -5.568 -15.312 -10.451 1.00 90.38 359 LYS A CA 1
ATOM 2984 C C . LYS A 1 359 ? -4.879 -16.090 -11.562 1.00 90.38 359 LYS A C 1
ATOM 2986 O O . LYS A 1 359 ? -5.035 -15.767 -12.739 1.00 90.38 359 LYS A O 1
ATOM 2991 N N . GLU A 1 360 ? -4.146 -17.119 -11.159 1.00 86.94 360 GLU A N 1
ATOM 2992 C CA . GLU A 1 360 ? -3.479 -18.037 -12.074 1.00 86.94 360 GLU A CA 1
ATOM 2993 C C . GLU A 1 360 ? -4.508 -18.759 -12.955 1.00 86.94 360 GLU A C 1
ATOM 2995 O O . GLU A 1 360 ? -5.603 -19.123 -12.505 1.00 86.94 360 GLU A O 1
ATOM 3000 N N . SER A 1 361 ? -4.172 -18.905 -14.233 1.00 75.94 361 SER A N 1
ATOM 3001 C CA . SER A 1 361 ? -4.991 -19.604 -15.211 1.00 75.94 361 SER A CA 1
ATOM 3002 C C . SER A 1 361 ? -4.741 -21.102 -15.089 1.00 75.94 361 SER A C 1
ATOM 3004 O O . SER A 1 361 ? -3.600 -21.552 -15.120 1.00 75.94 361 SER A O 1
ATOM 3006 N N . SER A 1 362 ? -5.805 -21.893 -14.973 1.00 61.09 362 SER A N 1
ATOM 3007 C CA . SER A 1 362 ? -5.740 -23.356 -14.899 1.00 61.09 362 SER A CA 1
ATOM 3008 C C . SER A 1 362 ? -5.564 -23.979 -16.288 1.00 61.09 362 SER A C 1
ATOM 3010 O O . SER A 1 362 ? -6.383 -24.798 -16.701 1.00 61.09 362 SER A O 1
ATOM 3012 N N . ILE A 1 363 ? -4.565 -23.527 -17.042 1.00 56.38 363 ILE A N 1
ATOM 3013 C CA . ILE A 1 363 ? -4.244 -24.087 -18.355 1.00 56.38 363 ILE A CA 1
ATOM 3014 C C . ILE A 1 363 ? -3.179 -25.150 -18.123 1.00 56.38 363 ILE A C 1
ATOM 3016 O O . ILE A 1 363 ? -2.070 -24.835 -17.697 1.00 56.38 363 ILE A O 1
ATOM 3020 N N . ASP A 1 364 ? -3.544 -26.409 -18.362 1.00 47.66 364 ASP A N 1
ATOM 3021 C CA . ASP A 1 364 ? -2.602 -27.522 -18.354 1.00 47.66 364 ASP A CA 1
ATOM 3022 C C . ASP A 1 364 ? -1.467 -27.225 -19.350 1.00 47.66 364 ASP A C 1
ATOM 3024 O O . ASP A 1 364 ? -1.720 -26.864 -20.502 1.00 47.66 364 ASP A O 1
ATOM 3028 N N . GLU A 1 365 ? -0.213 -27.432 -18.934 1.00 45.56 365 GLU A N 1
ATOM 3029 C CA . GLU A 1 365 ? 1.009 -27.231 -19.742 1.00 45.56 365 GLU A CA 1
ATOM 3030 C C . GLU A 1 365 ? 0.982 -27.942 -21.119 1.00 45.56 365 GLU A C 1
ATOM 3032 O O . GLU A 1 365 ? 1.811 -27.669 -21.986 1.00 45.56 365 GLU A O 1
ATOM 3037 N N . ALA A 1 366 ? 0.013 -28.833 -21.352 1.00 43.44 366 ALA A N 1
ATOM 3038 C CA . ALA A 1 366 ? -0.200 -29.560 -22.596 1.00 43.44 366 ALA A CA 1
ATOM 3039 C C . ALA A 1 366 ? -0.758 -28.715 -23.764 1.00 43.44 366 ALA A C 1
ATOM 3041 O O . ALA A 1 366 ? -0.554 -29.101 -24.914 1.00 43.44 366 ALA A O 1
ATOM 3042 N N . GLU A 1 367 ? -1.429 -27.580 -23.524 1.00 46.31 367 GLU A N 1
ATOM 3043 C CA . GLU A 1 367 ? -1.990 -26.747 -24.612 1.00 46.31 367 GLU A CA 1
ATOM 3044 C C . GLU A 1 367 ? -1.020 -25.677 -25.148 1.00 46.31 367 GLU A C 1
ATOM 3046 O O . GLU A 1 367 ? -1.270 -25.093 -26.197 1.00 46.31 367 GLU A O 1
ATOM 3051 N N . LEU A 1 368 ? 0.126 -25.466 -24.493 1.00 47.75 368 LEU A N 1
ATOM 3052 C CA . LEU A 1 368 ? 1.128 -24.456 -24.876 1.00 47.75 368 LEU A CA 1
ATOM 3053 C C . LEU A 1 368 ? 2.126 -24.930 -25.955 1.00 47.75 368 LEU A C 1
ATOM 3055 O O . LEU A 1 368 ? 3.067 -24.207 -26.277 1.00 47.75 368 LEU A O 1
ATOM 3059 N N . THR A 1 369 ? 1.958 -26.139 -26.508 1.00 38.22 369 THR A N 1
ATOM 3060 C CA . THR A 1 369 ? 2.905 -26.739 -27.477 1.00 38.22 369 THR A CA 1
ATOM 3061 C C . THR A 1 369 ? 2.337 -27.037 -28.871 1.00 38.22 369 THR A C 1
ATOM 3063 O O . THR A 1 369 ? 3.033 -27.681 -29.657 1.00 38.22 369 THR A O 1
ATOM 3066 N N . ASN A 1 370 ? 1.138 -26.553 -29.220 1.00 35.12 370 ASN A N 1
ATOM 3067 C CA . ASN A 1 370 ? 0.569 -26.724 -30.569 1.00 35.12 370 ASN A CA 1
ATOM 3068 C C . ASN A 1 370 ? 0.499 -25.432 -31.379 1.00 35.12 370 ASN A C 1
ATOM 3070 O O . ASN A 1 370 ? -0.063 -24.444 -30.861 1.00 35.12 370 ASN A O 1
#

Secondary structure (DSSP, 8-state):
-EEEEEEHHHHHHHGGGS-EEEEEEETTEEEEEE-HHHHHHHHHHT--EEEE--HHHHHHHHHHHHHHHHHHHHHHHHHHHHHHHEE-EEEESS--TTHHHHHHHHHHHEEEETTEEEE---HHHHHHHHHHHTTTSSEEEEEEETTEEEEEEE-TTSPPP----S--SEEEEESS-EEEEEEEEEESEE---TT-EE-TT-EEEESEETTEE-B-EEEEEEEEEEEEEEEEESEEEEEEEEEEEEEEEEEEETTEEEEES-----SSEEEEEEEEEEETTTEEEEEEEEEEEEEEEEEPPHHHHHHHHHHHHHHHHHHT-SSTT-EEEEEEEEEEEE-SSEEEEEEEEEEEEE-EEEEE----TTGGG-

Sequence (370 aa):
MYKIIMNKADFFKIHNRIATKNIEIIKEEVKFEVNHDALRTLKNIGYPYVLVDSFKIKSKLFLKKYYMVLIGFVFLFSLIYINNYRVSKIIFNTDTPINAEIEDRINSSIKDLFWFSFSNEDYTKLSKELRVQYSEYPYIEVYSKNNKIYVDIYTYHDEYPELEDDQGYGSIVSKKDAVIDYFYIHKGNSLISKNKYVKKGDVLVDGYINGSYIGAKGLVMGYTYESIDIVVNKVDEFEIETMNVDSYTEINFFGNKFNFGKDNEFSISEISKDNVFNLFDVFSIKKIEEVEKNVIIEENSLEAAIEKGKKVITENFNKNKTSSEEEMIDLYYYRYSESEDSYTITYIAKKLESIGIFKESSIDEAELTN

Radius of gyration: 42.63 Å; chains: 1; bounding box: 116×54×93 Å

pLDDT: mean 83.83, std 12.14, range [35.12, 97.94]

Foldseek 3Di:
DWKKKAFPVVCVVCVVPFDWADWDDDPGIIIIDGDPVSVVVVVVVPGDMDIPGDPVVVVVVVCVVCVVVVVVVVVVVVVVVLQVFFADEEDEPDDDPCVVVLVVVQVVQWDDDPPTIGHPDDQVVVQVVVCVVCVQFLGWGWDDDRNYIYIYTHHLPDDDDDDDDDDAFFFWFFQAWFQWQGKHWDAARAPDDHRDTDGGGHGGGHQDDPNDTDFTDMWTKGKHKDKDKDKDWQKDKDKDWDPDKFKWKWKAAQNDTDTGRGDDDAPDWDKDWAWPDDDDNGITIIIIMITHIDIDIDGDDPVNRVVVVVVVVVVVCVVPAPDPPKDFPDKDWDDWDDDPTIIITMIMTIITHTGIDIDHDPDDPVVVPD